Protein AF-A0A7G8HJC4-F1 (afdb_monomer_lite)

Radius of gyration: 25.02 Å; chains: 1; bounding box: 62×65×61 Å

Sequence (212 aa):
MWAGPETFGREMRSGESPIQGGPRSKPVRLRLGFAADPFSYAVELGYPQERRTAFALDPERKGEWIWAGPAFHPRALLCSDAGGRDPDRGLFQLGMDPKERPEALLLREQILNWRFYDSFRTDQEAPARRPGVGTRCFALAADGHDLPAAVQTILESGDGEAFLAAVDDAFPGAHLSVNHGDGLFRMQFHQPGLLLPSSQQSFPMAPCVTSC

Secondary structure (DSSP, 8-state):
---S-SS--HHHHHTSS---PPPP-SPPEEEEEE--SSEEEEEEEE--S---STTTTSPEEEEEEEEESSS--GGGEEEEESS-S-TT--GGG--S-TTT-HHHHHHHHHHHT---------STT-GGGS-EE----SS--TT-TTHHHHHHHHHHHS-HHHHHHHHHHHSTT-EEEEEEETTEEEEEEE-TT-------------------

Structure (mmCIF, N/CA/C/O backbone):
data_AF-A0A7G8HJC4-F1
#
_entry.id   AF-A0A7G8HJC4-F1
#
loop_
_atom_site.group_PDB
_atom_site.id
_atom_site.type_symbol
_atom_site.label_atom_id
_atom_site.label_alt_id
_atom_site.label_comp_id
_atom_site.label_asym_id
_atom_site.label_entity_id
_atom_site.label_seq_id
_atom_site.pdbx_PDB_ins_code
_atom_site.Cartn_x
_atom_site.Cartn_y
_atom_site.Cartn_z
_atom_site.occupancy
_atom_site.B_iso_or_equiv
_atom_site.auth_seq_id
_atom_site.auth_comp_id
_atom_site.auth_asym_id
_atom_site.auth_atom_id
_atom_site.pdbx_PDB_model_num
ATOM 1 N N . MET A 1 1 ? 12.917 19.394 -5.639 1.00 50.62 1 MET A N 1
ATOM 2 C CA . MET A 1 1 ? 11.749 19.756 -6.475 1.00 50.62 1 MET A CA 1
ATOM 3 C C . MET A 1 1 ? 11.849 21.247 -6.788 1.00 50.62 1 MET A C 1
ATOM 5 O O . MET A 1 1 ? 12.073 22.011 -5.862 1.00 50.62 1 MET A O 1
ATOM 9 N N . TRP A 1 2 ? 11.810 21.656 -8.061 1.00 45.34 2 TRP A N 1
ATOM 10 C CA . TRP A 1 2 ? 11.997 23.061 -8.466 1.00 45.34 2 TRP A CA 1
ATOM 11 C C . TRP A 1 2 ? 10.658 23.817 -8.465 1.00 45.34 2 TRP A C 1
ATOM 13 O O . TRP A 1 2 ? 9.668 23.297 -8.977 1.00 45.34 2 TRP A O 1
ATOM 23 N N . ALA A 1 3 ? 10.645 25.020 -7.882 1.00 54.16 3 ALA A N 1
ATOM 24 C CA . ALA A 1 3 ? 9.475 25.896 -7.740 1.00 54.16 3 ALA A CA 1
ATOM 25 C C . ALA A 1 3 ? 9.478 27.096 -8.717 1.00 54.16 3 ALA A C 1
ATOM 27 O O . ALA A 1 3 ? 8.758 28.069 -8.508 1.00 54.16 3 ALA A O 1
ATOM 28 N N . GLY A 1 4 ? 10.314 27.061 -9.762 1.00 62.66 4 GLY A N 1
ATOM 29 C CA . GLY A 1 4 ? 10.340 28.086 -10.809 1.00 62.66 4 GLY A CA 1
ATOM 30 C C . GLY A 1 4 ? 9.335 27.821 -11.939 1.00 62.66 4 GLY A C 1
ATOM 31 O O . GLY A 1 4 ? 8.733 26.747 -11.999 1.00 62.66 4 GLY A O 1
ATOM 32 N N . PRO A 1 5 ? 9.126 28.800 -12.832 1.00 61.72 5 PRO A N 1
ATOM 33 C CA . PRO A 1 5 ? 8.154 28.699 -13.913 1.00 61.72 5 PRO A CA 1
ATOM 34 C C . PRO A 1 5 ? 8.569 27.643 -14.948 1.00 61.72 5 PRO A C 1
ATOM 36 O O . PRO A 1 5 ? 9.735 27.553 -15.325 1.00 61.72 5 PRO A O 1
ATOM 39 N N . GLU A 1 6 ? 7.600 26.873 -15.459 1.00 64.56 6 GLU A N 1
ATOM 40 C CA . GLU A 1 6 ? 7.831 25.832 -16.484 1.00 64.56 6 GLU A CA 1
ATOM 41 C C . GLU A 1 6 ? 8.326 26.417 -17.825 1.00 64.56 6 GLU A C 1
ATOM 43 O O . GLU A 1 6 ? 8.929 25.715 -18.638 1.00 64.56 6 GLU A O 1
ATOM 48 N N . THR A 1 7 ? 8.118 27.721 -18.030 1.00 62.38 7 THR A N 1
ATOM 49 C CA . THR A 1 7 ? 8.581 28.500 -19.181 1.00 62.38 7 THR A CA 1
ATOM 50 C C . THR A 1 7 ? 9.030 29.881 -18.718 1.00 62.38 7 THR A C 1
ATOM 52 O O . THR A 1 7 ? 8.276 30.592 -18.063 1.00 62.38 7 THR A O 1
ATOM 55 N N . PHE A 1 8 ? 10.245 30.287 -19.087 1.00 71.56 8 PHE A N 1
ATOM 56 C CA . PHE A 1 8 ? 10.750 31.630 -18.796 1.00 71.56 8 PHE A CA 1
ATOM 57 C C . PHE A 1 8 ? 10.244 32.635 -19.837 1.00 71.56 8 PHE A C 1
ATOM 59 O O . PHE A 1 8 ? 10.532 32.476 -21.028 1.00 71.56 8 PHE A O 1
ATOM 66 N N . GLY A 1 9 ? 9.538 33.677 -19.390 1.00 71.88 9 GLY A N 1
ATOM 67 C CA . GLY A 1 9 ? 9.195 34.831 -20.224 1.00 71.88 9 GLY A CA 1
ATOM 68 C C . GLY A 1 9 ? 10.435 35.637 -20.631 1.00 71.88 9 GLY A C 1
ATOM 69 O O . GLY A 1 9 ? 11.488 35.538 -19.999 1.00 71.88 9 GLY A O 1
ATOM 70 N N . ARG A 1 10 ? 10.329 36.450 -21.689 1.00 72.38 10 ARG A N 1
ATOM 71 C CA . ARG A 1 10 ? 11.448 37.276 -22.186 1.00 72.38 10 ARG A CA 1
ATOM 72 C C . ARG A 1 10 ? 11.967 38.245 -21.114 1.00 72.38 10 ARG A C 1
ATOM 74 O O . ARG A 1 10 ? 13.175 38.322 -20.934 1.00 72.38 10 ARG A O 1
ATOM 81 N N . GLU A 1 11 ? 11.055 38.857 -20.363 1.00 71.19 11 GLU A N 1
ATOM 82 C CA . GLU A 1 11 ? 11.318 39.780 -19.243 1.00 71.19 11 GLU A CA 1
ATOM 83 C C . GLU A 1 11 ? 11.965 39.083 -18.028 1.00 71.19 11 GLU A C 1
ATOM 85 O O . GLU A 1 11 ? 12.788 39.653 -17.317 1.00 71.19 11 GLU A O 1
ATOM 90 N N . MET A 1 12 ? 11.651 37.799 -17.810 1.00 75.75 12 MET A N 1
ATOM 91 C CA . MET A 1 12 ? 12.294 36.978 -16.773 1.00 75.75 12 MET A CA 1
ATOM 92 C C . MET A 1 12 ? 13.722 36.579 -17.164 1.00 75.75 12 MET A C 1
ATOM 94 O O . MET A 1 12 ? 14.580 36.422 -16.301 1.00 75.75 12 MET A O 1
ATOM 98 N N . ARG A 1 13 ? 13.987 36.403 -18.468 1.00 69.19 13 ARG A N 1
ATOM 99 C CA . ARG A 1 13 ? 15.330 36.113 -19.000 1.00 69.19 13 ARG A CA 1
ATOM 100 C C . ARG A 1 13 ? 16.217 37.356 -19.063 1.00 69.19 13 ARG A C 1
ATOM 102 O O . ARG A 1 13 ? 17.426 37.216 -18.922 1.00 69.19 13 ARG A O 1
ATOM 109 N N . SER A 1 14 ? 15.635 38.536 -19.288 1.00 75.75 14 SER A N 1
ATOM 110 C CA . SER A 1 14 ? 16.342 39.825 -19.250 1.00 75.75 14 SER A CA 1
ATOM 111 C C . SER A 1 14 ? 16.574 40.341 -17.825 1.00 75.75 14 SER A C 1
ATOM 113 O O . SER A 1 14 ? 17.365 41.262 -17.648 1.00 75.75 14 SER A O 1
ATOM 115 N N . GLY A 1 15 ? 15.935 39.741 -16.812 1.00 72.25 15 GLY A N 1
ATOM 116 C CA . GLY A 1 15 ? 16.060 40.141 -15.406 1.00 72.25 15 GLY A CA 1
ATOM 117 C C . GLY A 1 15 ? 15.183 41.334 -15.013 1.00 72.25 15 GLY A C 1
ATOM 118 O O . GLY A 1 15 ? 15.296 41.827 -13.896 1.00 72.25 15 GLY A O 1
ATOM 119 N N . GLU A 1 16 ? 14.298 41.781 -15.907 1.00 78.06 16 GLU A N 1
ATOM 120 C CA . GLU A 1 16 ? 13.362 42.893 -15.682 1.00 78.06 16 GLU A CA 1
ATOM 121 C C . GLU A 1 16 ? 12.195 42.498 -14.767 1.00 78.06 16 GLU A C 1
ATOM 123 O O . GLU A 1 16 ? 11.567 43.355 -14.152 1.00 78.06 16 GLU A O 1
ATOM 128 N N . SER A 1 17 ? 11.911 41.198 -14.641 1.00 75.31 17 SER A N 1
ATOM 129 C CA . SER A 1 17 ? 10.934 40.658 -13.693 1.00 75.31 17 SER A CA 1
ATOM 130 C C . SER A 1 17 ? 11.520 39.502 -12.879 1.00 75.31 17 SER A C 1
ATOM 132 O O . SER A 1 17 ? 12.228 38.659 -13.441 1.00 75.31 17 SER A O 1
ATOM 134 N N . PRO A 1 18 ? 11.215 39.409 -11.568 1.00 73.38 18 PRO A N 1
ATOM 135 C CA . PRO A 1 18 ? 11.669 38.298 -10.742 1.00 73.38 18 PRO A CA 1
ATOM 136 C C . PRO A 1 18 ? 11.118 36.971 -11.275 1.00 73.38 18 PRO A C 1
ATOM 138 O O . PRO A 1 18 ? 9.945 36.864 -11.638 1.00 73.38 18 PRO A O 1
ATOM 141 N N . ILE A 1 19 ? 11.966 35.939 -11.300 1.00 67.81 19 ILE A N 1
ATOM 142 C CA . ILE A 1 19 ? 11.572 34.584 -11.696 1.00 67.81 19 ILE A CA 1
ATOM 143 C C . ILE A 1 19 ? 10.631 34.031 -10.620 1.00 67.81 19 ILE A C 1
ATOM 145 O O . ILE A 1 19 ? 11.071 33.538 -9.583 1.00 67.81 19 ILE A O 1
ATOM 149 N N . GLN A 1 20 ? 9.329 34.126 -10.870 1.00 68.56 20 GLN A N 1
ATOM 150 C CA . GLN A 1 20 ? 8.283 33.560 -10.024 1.00 68.56 20 GLN A CA 1
ATOM 151 C C . GLN A 1 20 ? 7.688 32.318 -10.685 1.00 68.56 20 GLN A C 1
ATOM 153 O O . GLN A 1 20 ? 7.512 32.270 -11.903 1.00 68.56 20 GLN A O 1
ATOM 158 N N . GLY A 1 21 ? 7.390 31.296 -9.881 1.00 58.50 21 GLY A N 1
ATOM 159 C CA . GLY A 1 21 ? 6.682 30.110 -10.352 1.00 58.50 21 GLY A CA 1
ATOM 160 C C . GLY A 1 21 ? 5.279 30.474 -10.835 1.00 58.50 21 GLY A C 1
ATOM 161 O O . GLY A 1 21 ? 4.487 31.026 -10.077 1.00 58.50 21 GLY A O 1
ATOM 162 N N . GLY A 1 22 ? 4.972 30.172 -12.097 1.00 64.69 22 GLY A N 1
ATOM 163 C CA . GLY A 1 22 ? 3.602 30.205 -12.611 1.00 64.69 22 GLY A CA 1
ATOM 164 C C . GLY A 1 22 ? 2.825 28.931 -12.241 1.00 64.69 22 GLY A C 1
ATOM 165 O O . GLY A 1 22 ? 3.440 27.938 -11.838 1.00 64.69 22 GLY A O 1
ATOM 166 N N . PRO A 1 23 ? 1.487 28.916 -12.396 1.00 57.88 23 PRO A N 1
ATOM 167 C CA . PRO A 1 23 ? 0.700 27.696 -12.248 1.00 57.88 23 PRO A CA 1
ATOM 168 C C . PRO A 1 23 ? 1.226 26.623 -13.207 1.00 57.88 23 PRO A C 1
ATOM 170 O O . PRO A 1 23 ? 1.434 26.872 -14.396 1.00 57.88 23 PRO A O 1
ATOM 173 N N . ARG A 1 24 ? 1.488 25.430 -12.671 1.00 62.59 24 ARG A N 1
ATOM 174 C CA . ARG A 1 24 ? 2.035 24.310 -13.443 1.00 62.59 24 ARG A CA 1
ATOM 175 C C . ARG A 1 24 ? 1.027 23.857 -14.493 1.00 62.59 24 ARG A C 1
ATOM 177 O O . ARG A 1 24 ? -0.132 23.618 -14.163 1.00 62.59 24 ARG A O 1
ATOM 184 N N . SER A 1 25 ? 1.470 23.725 -15.740 1.00 59.22 25 SER A N 1
ATOM 185 C CA . SER A 1 25 ? 0.607 23.375 -16.871 1.00 59.22 25 SER A CA 1
ATOM 186 C C . SER A 1 25 ? 0.672 21.885 -17.208 1.00 59.22 25 SER A C 1
ATOM 188 O O . SER A 1 25 ? -0.301 21.334 -17.723 1.00 59.22 25 SER A O 1
ATOM 190 N N . LYS A 1 26 ? 1.786 21.206 -16.901 1.00 64.69 26 LYS A N 1
ATOM 191 C CA . LYS A 1 26 ? 1.965 19.779 -17.211 1.00 64.69 26 LYS A CA 1
ATOM 192 C C . LYS A 1 26 ? 1.737 18.878 -15.987 1.00 64.69 26 LYS A C 1
ATOM 194 O O . LYS A 1 26 ? 2.153 19.238 -14.882 1.00 64.69 26 LYS A O 1
ATOM 199 N N . PRO A 1 27 ? 1.143 17.677 -16.164 1.00 70.56 27 PRO A N 1
ATOM 200 C CA . PRO A 1 27 ? 1.031 16.687 -15.096 1.00 70.56 27 PRO A CA 1
ATOM 201 C C . PRO A 1 27 ? 2.402 16.353 -14.501 1.00 70.56 27 PRO A C 1
ATOM 203 O O . PRO A 1 27 ? 3.370 16.140 -15.233 1.00 70.56 27 PRO A O 1
ATOM 206 N N . VAL A 1 28 ? 2.487 16.268 -13.172 1.00 79.31 28 VAL A N 1
ATOM 207 C CA . VAL A 1 28 ? 3.701 15.789 -12.499 1.00 79.31 28 VAL A CA 1
ATOM 208 C C . VAL A 1 28 ? 3.826 14.286 -12.751 1.00 79.31 28 VAL A C 1
ATOM 210 O O . VAL A 1 28 ? 2.932 13.516 -12.392 1.00 79.31 28 VAL A O 1
ATOM 213 N N . ARG A 1 29 ? 4.928 13.886 -13.393 1.00 85.56 29 ARG A N 1
ATOM 214 C CA . ARG A 1 29 ? 5.286 12.491 -13.667 1.00 85.56 29 ARG A CA 1
ATOM 215 C C . ARG A 1 29 ? 6.685 12.200 -13.143 1.00 85.56 29 ARG A C 1
ATOM 217 O O . ARG A 1 29 ? 7.604 12.984 -13.374 1.00 85.56 29 ARG A O 1
ATOM 224 N N . LEU A 1 30 ? 6.836 11.065 -12.476 1.00 89.56 30 LEU A N 1
ATOM 225 C CA . LEU A 1 30 ? 8.112 10.484 -12.085 1.00 89.56 30 LEU A CA 1
ATOM 226 C C . LEU A 1 30 ? 8.365 9.264 -12.972 1.00 89.56 30 LEU A C 1
ATOM 228 O O . LEU A 1 30 ? 7.533 8.366 -13.033 1.00 89.56 30 LEU A O 1
ATOM 232 N N . ARG A 1 31 ? 9.501 9.237 -13.671 1.00 91.19 31 ARG A N 1
ATOM 233 C CA . ARG A 1 31 ? 9.925 8.096 -14.491 1.00 91.19 31 ARG A CA 1
ATOM 234 C C . ARG A 1 31 ? 11.156 7.469 -13.865 1.00 91.19 31 ARG A C 1
ATOM 236 O O . ARG A 1 31 ? 12.126 8.176 -13.603 1.00 91.19 31 ARG A O 1
ATOM 243 N N . LEU A 1 32 ? 11.099 6.166 -13.628 1.00 91.75 32 LEU A N 1
ATOM 244 C CA . LEU A 1 32 ? 12.170 5.375 -13.026 1.00 91.75 32 LEU A CA 1
ATOM 245 C C . LEU A 1 32 ? 12.405 4.137 -13.889 1.00 91.75 32 LEU A C 1
ATOM 247 O O . LEU A 1 32 ? 11.478 3.644 -14.525 1.00 91.75 32 LEU A O 1
ATOM 251 N N . GLY A 1 33 ? 13.631 3.629 -13.925 1.00 90.69 33 GLY A N 1
ATOM 252 C CA . GLY A 1 33 ? 13.951 2.448 -14.715 1.00 90.69 33 GLY A CA 1
ATOM 253 C C . GLY A 1 33 ? 15.432 2.107 -14.695 1.00 90.69 33 GLY A C 1
ATOM 254 O O . GLY A 1 33 ? 16.245 2.858 -14.154 1.00 90.69 33 GLY A O 1
ATOM 255 N N . PHE A 1 34 ? 15.768 0.980 -15.310 1.00 90.50 34 PHE A N 1
ATOM 256 C CA . PHE A 1 34 ? 17.142 0.564 -15.557 1.00 90.50 34 PHE A CA 1
ATOM 257 C C . PHE A 1 34 ? 17.275 -0.014 -16.966 1.00 90.50 34 PHE A C 1
ATOM 259 O O . PHE A 1 34 ? 16.325 -0.565 -17.525 1.00 90.50 34 PHE A O 1
ATOM 266 N N . ALA A 1 35 ? 18.478 0.105 -17.521 1.00 90.81 35 ALA A N 1
ATOM 267 C CA . ALA A 1 35 ? 18.864 -0.529 -18.770 1.00 90.81 35 ALA A CA 1
ATOM 268 C C . ALA A 1 35 ? 19.864 -1.653 -18.483 1.00 90.81 35 ALA A C 1
ATOM 270 O O . ALA A 1 35 ? 20.855 -1.417 -17.789 1.00 90.81 35 ALA A O 1
ATOM 271 N N . ALA A 1 36 ? 19.614 -2.854 -19.000 1.00 84.56 36 ALA A N 1
ATOM 272 C CA . ALA A 1 36 ? 20.508 -4.000 -18.855 1.00 84.56 36 ALA A CA 1
ATOM 273 C C . ALA A 1 36 ? 20.369 -4.991 -20.027 1.00 84.56 36 ALA A C 1
ATOM 275 O O . ALA A 1 36 ? 19.544 -4.825 -20.926 1.00 84.56 36 ALA A O 1
ATOM 276 N N . ASP A 1 37 ? 21.222 -6.013 -20.023 1.00 87.75 37 ASP A N 1
ATOM 277 C CA . ASP A 1 37 ? 21.202 -7.155 -20.937 1.00 87.75 37 ASP A CA 1
ATOM 278 C C . ASP A 1 37 ? 20.946 -8.419 -20.092 1.00 87.75 37 ASP A C 1
ATOM 280 O O . ASP A 1 37 ? 21.639 -8.607 -19.088 1.00 87.75 37 ASP A O 1
ATOM 284 N N . PRO A 1 38 ? 19.944 -9.263 -20.397 1.00 88.12 38 PRO A N 1
ATOM 285 C CA . PRO A 1 38 ? 19.098 -9.249 -21.591 1.00 88.12 38 PRO A CA 1
ATOM 286 C C . PRO A 1 38 ? 17.850 -8.368 -21.515 1.00 88.12 38 PRO A C 1
ATOM 288 O O . PRO A 1 38 ? 17.176 -8.226 -22.533 1.00 88.12 38 PRO A O 1
ATOM 291 N N . PHE A 1 39 ? 17.512 -7.783 -20.363 1.00 88.81 39 PHE A N 1
ATOM 292 C CA . PHE A 1 39 ? 16.251 -7.056 -20.192 1.00 88.81 39 PHE A CA 1
ATOM 293 C C . PHE A 1 39 ? 16.430 -5.705 -19.519 1.00 88.81 39 PHE A C 1
ATOM 295 O O . PHE A 1 39 ? 17.244 -5.541 -18.616 1.00 88.81 39 PHE A O 1
ATOM 302 N N . SER A 1 40 ? 15.576 -4.774 -19.915 1.00 88.31 40 SER A N 1
ATOM 303 C CA . SER A 1 40 ? 15.478 -3.434 -19.360 1.00 88.31 40 SER A CA 1
ATOM 304 C C . SER A 1 40 ? 14.042 -3.138 -18.934 1.00 88.31 40 SER A C 1
ATOM 306 O O . SER A 1 40 ? 13.096 -3.762 -19.422 1.00 88.31 40 SER A O 1
ATOM 308 N N . TYR A 1 41 ? 13.884 -2.177 -18.026 1.00 91.00 41 TYR A N 1
ATOM 309 C CA . TYR A 1 41 ? 12.612 -1.870 -17.382 1.00 91.00 41 TYR A CA 1
ATOM 310 C C . TYR A 1 41 ? 12.422 -0.367 -17.184 1.00 91.00 41 TYR A C 1
ATOM 312 O O . TYR A 1 41 ? 13.364 0.344 -16.825 1.00 91.00 41 TYR A O 1
ATOM 320 N N . ALA A 1 42 ? 11.188 0.107 -17.343 1.00 91.81 42 ALA A N 1
ATOM 321 C CA . ALA A 1 42 ? 10.786 1.451 -16.955 1.00 91.81 42 ALA A CA 1
ATOM 322 C C . ALA A 1 42 ? 9.361 1.482 -16.396 1.00 91.81 42 ALA A C 1
ATOM 324 O O . ALA A 1 42 ? 8.484 0.756 -16.856 1.00 91.81 42 ALA A O 1
ATOM 325 N N . VAL A 1 43 ? 9.129 2.401 -15.462 1.00 89.81 43 VAL A N 1
ATOM 326 C CA . VAL A 1 43 ? 7.820 2.728 -14.896 1.00 89.81 43 VAL A CA 1
ATOM 327 C C . VAL A 1 43 ? 7.610 4.237 -14.895 1.00 89.81 43 VAL A C 1
ATOM 329 O O . VAL A 1 43 ? 8.524 5.018 -14.610 1.00 89.81 43 VAL A O 1
ATOM 332 N N . GLU A 1 44 ? 6.392 4.655 -15.216 1.00 91.94 44 GLU A N 1
ATOM 333 C CA . GLU A 1 44 ? 5.920 6.023 -15.051 1.00 91.94 44 GLU A CA 1
ATOM 334 C C . GLU A 1 44 ? 4.899 6.066 -13.913 1.00 91.94 44 GLU A C 1
ATOM 336 O O . GLU A 1 44 ? 3.908 5.340 -13.925 1.00 91.94 44 GLU A O 1
ATOM 341 N N . LEU A 1 45 ? 5.130 6.947 -12.946 1.00 90.25 45 LEU A N 1
ATOM 342 C CA . LEU A 1 45 ? 4.251 7.225 -11.818 1.00 90.25 45 LEU A CA 1
ATOM 343 C C . LEU A 1 45 ? 3.747 8.665 -11.912 1.00 90.25 45 LEU A C 1
ATOM 345 O O . LEU A 1 45 ? 4.459 9.568 -12.358 1.00 90.25 45 LEU A O 1
ATOM 349 N N . GLY A 1 46 ? 2.530 8.920 -11.460 1.00 88.62 46 GLY A N 1
ATOM 350 C CA . GLY A 1 46 ? 2.006 10.274 -11.331 1.00 88.62 46 GLY A CA 1
ATOM 351 C C . GLY A 1 46 ? 0.822 10.322 -10.386 1.00 88.62 46 GLY A C 1
ATOM 352 O O . GLY A 1 46 ? 0.336 9.290 -9.956 1.00 88.62 46 GLY A O 1
ATOM 353 N N . TYR A 1 47 ? 0.332 11.518 -10.079 1.00 85.06 47 TYR A N 1
ATOM 354 C CA . TYR A 1 47 ? -0.820 11.630 -9.184 1.00 85.06 47 TYR A CA 1
ATOM 355 C C . TYR A 1 47 ? -2.099 11.013 -9.776 1.00 85.06 47 TYR A C 1
ATOM 357 O O . TYR A 1 47 ? -2.239 10.975 -11.014 1.00 85.06 47 TYR A O 1
ATOM 365 N N . PRO A 1 48 ? -3.049 10.609 -8.913 1.00 80.44 48 PRO A N 1
ATOM 366 C CA . PRO A 1 48 ? -4.350 10.138 -9.339 1.00 80.44 48 PRO A CA 1
ATOM 367 C C . PRO A 1 48 ? -5.128 11.240 -10.050 1.00 80.44 48 PRO A C 1
ATOM 369 O O . PRO A 1 48 ? -5.030 12.420 -9.693 1.00 80.44 48 PRO A O 1
ATOM 372 N N . GLN A 1 49 ? -5.873 10.871 -11.095 1.00 71.88 49 GLN A N 1
ATOM 373 C CA . GLN A 1 49 ? -6.719 11.838 -11.806 1.00 71.88 49 GLN A CA 1
ATOM 374 C C . GLN A 1 49 ? -7.962 12.196 -10.987 1.00 71.88 49 GLN A C 1
ATOM 376 O O . GLN A 1 49 ? -8.360 13.361 -10.947 1.00 71.88 49 GLN A O 1
ATOM 381 N N . GLU A 1 50 ? -8.526 11.221 -10.277 1.00 70.56 50 GLU A N 1
ATOM 382 C CA . GLU A 1 50 ? -9.628 11.431 -9.347 1.00 70.56 50 GLU A CA 1
ATOM 383 C C . GLU A 1 50 ? -9.087 11.690 -7.940 1.00 70.56 50 GLU A C 1
ATOM 385 O O . GLU A 1 50 ? -8.508 10.817 -7.303 1.00 70.56 50 GLU A O 1
ATOM 390 N N . ARG A 1 51 ? -9.288 12.908 -7.429 1.00 70.88 51 ARG A N 1
ATOM 391 C CA . ARG A 1 51 ? -8.866 13.297 -6.071 1.00 70.88 51 ARG A CA 1
ATOM 392 C C . ARG A 1 51 ? -9.952 13.101 -5.007 1.00 70.88 51 ARG A C 1
ATOM 394 O O . ARG A 1 51 ? -9.863 13.693 -3.940 1.00 70.88 51 ARG A O 1
ATOM 401 N N . ARG A 1 52 ? -11.000 12.319 -5.299 1.00 80.50 52 ARG A N 1
ATOM 402 C CA . ARG A 1 52 ? -12.113 12.053 -4.359 1.00 80.50 52 ARG A CA 1
ATOM 403 C C . ARG A 1 52 ? -11.820 10.909 -3.375 1.00 80.50 52 ARG A C 1
ATOM 405 O O . ARG A 1 52 ? -12.703 10.525 -2.622 1.00 80.50 52 ARG A O 1
ATOM 412 N N . THR A 1 53 ? -10.599 10.388 -3.399 1.00 87.06 53 THR A N 1
ATOM 413 C CA . THR A 1 53 ? -10.053 9.365 -2.498 1.00 87.06 53 THR A CA 1
ATOM 414 C C . THR A 1 53 ? -9.223 10.028 -1.396 1.00 87.06 53 THR A C 1
ATOM 416 O O . THR A 1 53 ? -8.582 11.056 -1.642 1.00 87.06 53 THR A O 1
ATOM 419 N N . ALA A 1 54 ? -9.176 9.428 -0.203 1.00 89.50 54 ALA A N 1
ATOM 420 C CA . ALA A 1 54 ? -8.267 9.853 0.862 1.00 89.50 54 ALA A CA 1
ATOM 421 C C . ALA A 1 54 ? -6.786 9.687 0.457 1.00 89.50 54 ALA A C 1
ATOM 423 O O . ALA A 1 54 ? -5.914 10.376 0.983 1.00 89.50 54 ALA A O 1
ATOM 424 N N . PHE A 1 55 ? -6.504 8.838 -0.535 1.00 89.94 55 PHE A N 1
ATOM 425 C CA . PHE A 1 55 ? -5.180 8.565 -1.095 1.00 89.94 55 PHE A CA 1
ATOM 426 C C . PHE A 1 55 ? -4.853 9.434 -2.320 1.00 89.94 55 PHE A C 1
ATOM 428 O O . PHE A 1 55 ? -4.139 9.013 -3.229 1.00 89.94 55 PHE A O 1
ATOM 435 N N . ALA A 1 56 ? -5.362 10.667 -2.384 1.00 88.25 56 ALA A N 1
ATOM 436 C CA . ALA A 1 56 ? -5.127 11.576 -3.514 1.00 88.25 56 ALA A CA 1
ATOM 437 C C . ALA A 1 56 ? -3.641 11.948 -3.736 1.00 88.25 56 ALA A C 1
ATOM 439 O O . ALA A 1 56 ? -3.300 12.549 -4.759 1.00 88.25 56 ALA A O 1
ATOM 440 N N . LEU A 1 57 ? -2.769 11.630 -2.775 1.00 87.44 57 LEU A N 1
ATOM 441 C CA . LEU A 1 57 ? -1.324 11.850 -2.845 1.00 87.44 57 LEU A CA 1
ATOM 442 C C . LEU A 1 57 ? -0.535 10.596 -3.232 1.00 87.44 57 LEU A C 1
ATOM 444 O O . LEU A 1 57 ? 0.666 10.715 -3.489 1.00 87.44 57 LEU A O 1
ATOM 448 N N . ASP A 1 58 ? -1.186 9.436 -3.320 1.00 87.50 58 ASP A N 1
ATOM 449 C CA . ASP A 1 58 ? -0.506 8.200 -3.680 1.00 87.50 58 ASP A CA 1
ATOM 450 C C . ASP A 1 58 ? -0.073 8.218 -5.146 1.00 87.50 58 ASP A C 1
ATOM 452 O O . ASP A 1 58 ? -0.843 8.625 -6.021 1.00 87.50 58 ASP A O 1
ATOM 456 N N . PRO A 1 59 ? 1.161 7.787 -5.454 1.00 87.19 59 PRO A N 1
ATOM 457 C CA . PRO A 1 59 ? 1.605 7.674 -6.829 1.00 87.19 59 PRO A CA 1
ATOM 458 C C . PRO A 1 59 ? 0.832 6.554 -7.527 1.00 87.19 59 PRO A C 1
ATOM 460 O O . PRO A 1 59 ? 0.922 5.390 -7.161 1.00 87.19 59 PRO A O 1
ATOM 463 N N . GLU A 1 60 ? 0.125 6.903 -8.590 1.00 86.44 60 GLU A N 1
ATOM 464 C CA . GLU A 1 60 ? -0.560 5.956 -9.457 1.00 86.44 60 GLU A CA 1
ATOM 465 C C . GLU A 1 60 ? 0.351 5.590 -10.637 1.00 86.44 60 GLU A C 1
ATOM 467 O O . GLU A 1 60 ? 0.958 6.470 -11.267 1.00 86.44 60 GLU A O 1
ATOM 472 N N . ARG A 1 61 ? 0.437 4.295 -10.962 1.00 88.25 61 ARG A N 1
ATOM 473 C CA . ARG A 1 61 ? 1.153 3.816 -12.148 1.00 88.25 61 ARG A CA 1
ATOM 474 C C . ARG A 1 61 ? 0.452 4.304 -13.413 1.00 88.25 61 ARG A C 1
ATOM 476 O O . ARG A 1 61 ? -0.714 4.023 -13.648 1.00 88.25 61 ARG A O 1
ATOM 483 N N . LYS A 1 62 ? 1.185 5.032 -14.250 1.00 88.25 62 LYS A N 1
ATOM 484 C CA . LYS A 1 62 ? 0.720 5.578 -15.538 1.00 88.25 62 LYS A CA 1
ATOM 485 C C . LYS A 1 62 ? 1.219 4.775 -16.723 1.00 88.25 62 LYS A C 1
ATOM 487 O O . LYS A 1 62 ? 0.654 4.864 -17.806 1.00 88.25 62 LYS A O 1
ATOM 492 N N . GLY A 1 63 ? 2.268 3.995 -16.510 1.00 88.56 63 GLY A N 1
ATOM 493 C CA . GLY A 1 63 ? 2.686 2.981 -17.450 1.00 88.56 63 GLY A CA 1
ATOM 494 C C . GLY A 1 63 ? 3.887 2.200 -16.955 1.00 88.56 63 GLY A C 1
ATOM 495 O O . GLY A 1 63 ? 4.587 2.620 -16.033 1.00 88.56 63 GLY A O 1
ATOM 496 N N . GLU A 1 64 ? 4.103 1.057 -17.580 1.00 90.19 64 GLU A N 1
ATOM 497 C CA . GLU A 1 64 ? 5.169 0.117 -17.274 1.00 90.19 64 GLU A CA 1
ATOM 498 C C . GLU A 1 64 ? 5.619 -0.559 -18.565 1.00 90.19 64 GLU A C 1
ATOM 500 O O . GLU A 1 64 ? 4.788 -0.906 -19.406 1.00 90.19 64 GLU A O 1
ATOM 505 N N . TRP A 1 65 ? 6.927 -0.731 -18.742 1.00 89.75 65 TRP A N 1
ATOM 506 C CA . TRP A 1 65 ? 7.510 -1.275 -19.966 1.00 89.75 65 TRP A CA 1
ATOM 507 C C . TRP A 1 65 ? 8.685 -2.192 -19.649 1.00 89.75 65 TRP A C 1
ATOM 509 O O . TRP A 1 65 ? 9.571 -1.832 -18.875 1.00 89.75 65 TRP A O 1
ATOM 519 N N . ILE A 1 66 ? 8.720 -3.342 -20.319 1.00 89.75 66 ILE A N 1
ATOM 520 C CA . ILE A 1 66 ? 9.843 -4.281 -20.330 1.00 89.75 66 ILE A CA 1
ATOM 521 C C . ILE A 1 66 ? 10.269 -4.474 -21.783 1.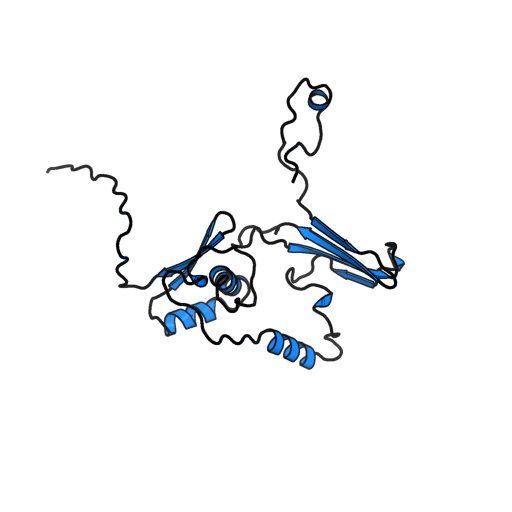00 89.75 66 ILE A C 1
ATOM 523 O O . ILE A 1 66 ? 9.437 -4.785 -22.640 1.00 89.75 66 ILE A O 1
ATOM 527 N N . TRP A 1 67 ? 11.558 -4.314 -22.072 1.00 92.38 67 TRP A N 1
ATOM 528 C CA . TRP A 1 67 ? 12.113 -4.557 -23.405 1.00 92.38 67 TRP A CA 1
ATOM 529 C C . TRP A 1 67 ? 13.422 -5.342 -23.347 1.00 92.38 67 TRP A C 1
ATOM 531 O O . TRP A 1 67 ? 14.102 -5.376 -22.322 1.00 92.38 67 TRP A O 1
ATOM 541 N N . ALA A 1 68 ? 13.757 -5.991 -24.460 1.00 92.12 68 ALA A N 1
ATOM 542 C CA . ALA A 1 68 ? 14.993 -6.741 -24.622 1.00 92.12 68 ALA A CA 1
ATOM 543 C C . ALA A 1 68 ? 16.184 -5.822 -24.943 1.00 92.12 68 ALA A C 1
ATOM 545 O O . ALA A 1 68 ? 16.092 -4.925 -25.785 1.00 92.12 68 ALA A O 1
ATOM 546 N N . GLY A 1 69 ? 17.320 -6.103 -24.311 1.00 90.50 69 GLY A N 1
ATOM 547 C CA . GLY A 1 69 ? 18.587 -5.403 -24.475 1.00 90.50 69 GLY A CA 1
ATOM 548 C C . GLY A 1 69 ? 18.649 -4.035 -23.780 1.00 90.50 69 GLY A C 1
ATOM 549 O O . GLY A 1 69 ? 17.653 -3.539 -23.246 1.00 90.50 69 GLY A O 1
ATOM 550 N N . PRO A 1 70 ? 19.828 -3.388 -23.804 1.00 88.88 70 PRO A N 1
ATOM 551 C CA . PRO A 1 70 ? 20.088 -2.156 -23.055 1.00 88.88 70 PRO A CA 1
ATOM 552 C C . PRO A 1 70 ? 19.478 -0.900 -23.696 1.00 88.88 70 PRO A C 1
ATOM 554 O O . PRO A 1 70 ? 19.318 0.121 -23.032 1.00 88.88 70 PRO A O 1
ATOM 557 N N . ALA A 1 71 ? 19.139 -0.940 -24.988 1.00 90.19 71 ALA A N 1
ATOM 558 C CA . ALA A 1 71 ? 18.582 0.197 -25.715 1.00 90.19 71 ALA A CA 1
ATOM 559 C C . ALA A 1 71 ? 17.102 -0.030 -26.034 1.00 90.19 71 ALA A C 1
ATOM 561 O O . ALA A 1 71 ? 16.721 -1.084 -26.540 1.00 90.19 71 ALA A O 1
ATOM 562 N N . PHE A 1 72 ? 16.268 0.979 -25.776 1.00 87.38 72 PHE A N 1
ATOM 563 C CA . PHE A 1 72 ? 14.850 0.905 -26.111 1.00 87.38 72 PHE A CA 1
ATOM 564 C C . PHE A 1 72 ? 14.638 0.931 -27.630 1.00 87.38 72 PHE A C 1
ATOM 566 O O . PHE A 1 72 ? 15.083 1.852 -28.317 1.00 87.38 72 PHE A O 1
ATOM 573 N N . HIS A 1 73 ? 13.891 -0.048 -28.143 1.00 85.56 73 HIS A N 1
ATOM 574 C CA . HIS A 1 73 ? 13.403 -0.073 -29.519 1.00 85.56 73 HIS A CA 1
ATOM 575 C C . HIS A 1 73 ? 11.998 -0.704 -29.562 1.00 85.56 73 HIS A C 1
ATOM 577 O O . HIS A 1 73 ? 11.791 -1.722 -28.904 1.00 85.56 73 HIS A O 1
ATOM 583 N N . PRO A 1 74 ? 11.037 -0.198 -30.364 1.00 87.62 74 PRO A N 1
ATOM 584 C CA . PRO A 1 74 ? 9.666 -0.726 -30.386 1.00 87.62 74 PRO A CA 1
ATOM 585 C C . PRO A 1 74 ? 9.563 -2.230 -30.677 1.00 87.62 74 PRO A C 1
ATOM 587 O O . PRO A 1 74 ? 8.741 -2.917 -30.090 1.00 87.62 74 PRO A O 1
ATOM 590 N N . ARG A 1 75 ? 10.430 -2.766 -31.549 1.00 90.56 75 ARG A N 1
ATOM 591 C CA . ARG A 1 75 ? 10.488 -4.216 -31.844 1.00 90.56 75 ARG A CA 1
ATOM 592 C C . ARG A 1 75 ? 11.070 -5.070 -30.711 1.00 90.56 75 ARG A C 1
ATOM 594 O O . ARG A 1 75 ? 10.959 -6.285 -30.776 1.00 90.56 75 ARG A O 1
ATOM 601 N N . ALA A 1 76 ? 11.729 -4.450 -29.737 1.00 88.62 76 ALA A N 1
ATOM 602 C CA . ALA A 1 76 ? 12.286 -5.122 -28.571 1.00 88.62 76 ALA A CA 1
ATOM 603 C C . ALA A 1 76 ? 11.338 -5.060 -27.363 1.00 88.62 76 ALA A C 1
ATOM 605 O O . ALA A 1 76 ? 11.649 -5.649 -26.334 1.00 88.62 76 ALA A O 1
ATOM 606 N N . LEU A 1 77 ? 10.205 -4.350 -27.466 1.00 89.06 77 LEU A N 1
ATOM 607 C CA . LEU A 1 77 ? 9.205 -4.283 -26.407 1.00 89.06 77 LEU A CA 1
ATOM 608 C C . LEU A 1 77 ? 8.574 -5.664 -26.213 1.00 89.06 77 LEU A C 1
ATOM 610 O O . LEU A 1 77 ? 7.986 -6.218 -27.138 1.00 89.06 77 LEU A O 1
ATOM 614 N N . LEU A 1 78 ? 8.712 -6.203 -25.007 1.00 86.69 78 LEU A N 1
ATOM 615 C CA . LEU A 1 78 ? 8.203 -7.522 -24.642 1.00 86.69 78 LEU A CA 1
ATOM 616 C C . LEU A 1 78 ? 6.829 -7.394 -23.994 1.00 86.69 78 LEU A C 1
ATOM 618 O O . LEU A 1 78 ? 5.882 -8.062 -24.396 1.00 86.69 78 LEU A O 1
ATOM 622 N N . CYS A 1 79 ? 6.725 -6.484 -23.025 1.00 84.50 79 CYS A N 1
ATOM 623 C CA . CYS A 1 79 ? 5.502 -6.217 -22.287 1.00 84.50 79 CYS A CA 1
ATOM 624 C C . CYS A 1 79 ? 5.357 -4.715 -22.078 1.00 84.50 79 CYS A C 1
ATOM 626 O O . CYS A 1 79 ? 6.330 -4.018 -21.780 1.00 84.50 79 CYS A O 1
ATOM 628 N N . SER A 1 80 ? 4.130 -4.223 -22.181 1.00 85.56 80 SER A N 1
ATOM 629 C CA . SER A 1 80 ? 3.794 -2.881 -21.734 1.00 85.56 80 SER A CA 1
ATOM 630 C C . SER A 1 80 ? 2.401 -2.852 -21.154 1.00 85.56 80 SER A C 1
ATOM 632 O O . SER A 1 80 ? 1.484 -3.435 -21.731 1.00 85.56 80 SER A O 1
ATOM 634 N N . ASP A 1 81 ? 2.247 -2.095 -20.084 1.00 81.94 81 ASP A N 1
ATOM 635 C CA . ASP A 1 81 ? 0.958 -1.718 -19.542 1.00 81.94 81 ASP A CA 1
ATOM 636 C C . ASP A 1 81 ? 0.863 -0.192 -19.540 1.00 81.94 81 ASP A C 1
ATOM 638 O O . ASP A 1 81 ? 1.742 0.485 -19.017 1.00 81.94 81 ASP A O 1
ATOM 642 N N . ALA A 1 82 ? -0.188 0.371 -20.130 1.00 76.38 82 ALA A N 1
ATOM 643 C CA . ALA A 1 82 ? -0.391 1.820 -20.198 1.00 76.38 82 ALA A CA 1
ATOM 644 C C . ALA A 1 82 ? -1.115 2.360 -18.945 1.00 76.38 82 ALA A C 1
ATOM 646 O O . ALA A 1 82 ? -1.963 3.242 -19.061 1.00 76.38 82 ALA A O 1
ATOM 647 N N . GLY A 1 83 ? -0.808 1.792 -17.769 1.00 63.97 83 GLY A N 1
ATOM 648 C CA . GLY A 1 83 ? -1.505 2.073 -16.512 1.00 63.97 83 GLY A CA 1
ATOM 649 C C . GLY A 1 83 ?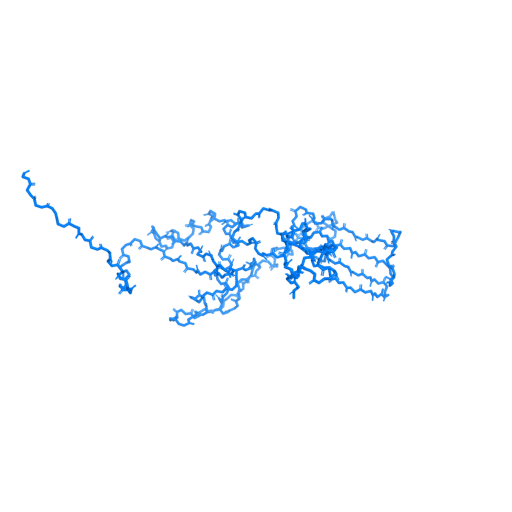 -2.906 1.465 -16.502 1.00 63.97 83 GLY A C 1
ATOM 650 O O . GLY A 1 83 ? -3.881 2.192 -16.351 1.00 63.97 83 GLY A O 1
ATOM 651 N N . GLY A 1 84 ? -2.998 0.157 -16.768 1.00 59.78 84 GLY A N 1
ATOM 652 C CA . GLY A 1 84 ? -4.232 -0.590 -17.000 1.00 59.78 84 GLY A CA 1
ATOM 653 C C . GLY A 1 84 ? -5.245 -0.580 -15.848 1.00 59.78 84 GLY A C 1
ATOM 654 O O . GLY A 1 84 ? -5.154 0.185 -14.898 1.00 59.78 84 GLY A O 1
ATOM 655 N N . ARG A 1 85 ? -6.252 -1.460 -15.945 1.00 58.03 85 ARG A N 1
ATOM 656 C CA . ARG A 1 85 ? -7.497 -1.449 -15.140 1.00 58.03 85 ARG A CA 1
ATOM 657 C C . ARG A 1 85 ? -7.307 -1.422 -13.612 1.00 58.03 85 ARG A C 1
ATOM 659 O O . ARG A 1 85 ? -8.238 -1.025 -12.922 1.00 58.03 85 ARG A O 1
ATOM 666 N N . ASP A 1 86 ? -6.148 -1.858 -13.119 1.00 68.19 86 ASP A N 1
ATOM 667 C CA . ASP A 1 86 ? -5.761 -1.828 -11.707 1.00 68.19 86 ASP A CA 1
ATOM 668 C C . ASP A 1 86 ? -4.393 -1.120 -11.553 1.00 68.19 86 ASP A C 1
ATOM 670 O O . ASP A 1 86 ? -3.344 -1.704 -11.879 1.00 68.19 86 ASP A O 1
ATOM 674 N N . PRO A 1 87 ? -4.377 0.144 -11.092 1.00 67.12 87 PRO A N 1
ATOM 675 C CA . PRO A 1 87 ? -3.145 0.908 -10.922 1.00 67.12 87 PRO A CA 1
ATOM 676 C C . PRO A 1 87 ? -2.234 0.366 -9.813 1.00 67.12 87 PRO A C 1
ATOM 678 O O . PRO A 1 87 ? -1.045 0.698 -9.806 1.00 67.12 87 PRO A O 1
ATOM 681 N N . ASP A 1 88 ? -2.741 -0.505 -8.936 1.00 68.25 88 ASP A N 1
ATOM 682 C CA . ASP A 1 88 ? -2.001 -1.063 -7.802 1.00 68.25 88 ASP A CA 1
ATOM 683 C C . ASP A 1 88 ? -1.276 -2.381 -8.163 1.00 68.25 88 ASP A C 1
ATOM 685 O O . ASP A 1 88 ? -0.408 -2.845 -7.419 1.00 68.25 88 ASP A O 1
ATOM 689 N N . ARG A 1 89 ? -1.558 -2.975 -9.338 1.00 72.12 89 ARG A N 1
ATOM 690 C CA . ARG A 1 89 ? -0.935 -4.233 -9.818 1.00 72.12 89 ARG A CA 1
ATOM 691 C C . ARG A 1 89 ? -0.019 -4.043 -11.028 1.00 72.12 89 ARG A C 1
ATOM 693 O O . ARG A 1 89 ? -0.520 -3.795 -12.120 1.00 72.12 89 ARG A O 1
ATOM 700 N N . GLY A 1 90 ? 1.295 -4.207 -10.863 1.00 71.19 90 GLY A N 1
ATOM 701 C CA . GLY A 1 90 ? 2.283 -4.103 -11.949 1.00 71.19 90 GLY A CA 1
ATOM 702 C C . GLY A 1 90 ? 2.508 -5.405 -12.732 1.00 71.19 90 GLY A C 1
ATOM 703 O O . GLY A 1 90 ? 2.039 -6.481 -12.348 1.00 71.19 90 GLY A O 1
ATOM 704 N N . LEU A 1 91 ? 3.288 -5.322 -13.814 1.00 73.88 91 LEU A N 1
ATOM 705 C CA . LEU A 1 91 ? 3.617 -6.433 -14.717 1.00 73.88 91 LEU A CA 1
ATOM 706 C C . LEU A 1 91 ? 4.244 -7.624 -13.975 1.00 73.88 91 LEU A C 1
ATOM 708 O O . LEU A 1 91 ? 3.944 -8.774 -14.287 1.00 73.88 91 LEU A O 1
ATOM 712 N N . PHE A 1 92 ? 5.073 -7.370 -12.959 1.00 70.62 92 PHE A N 1
ATOM 713 C CA . PHE A 1 92 ? 5.760 -8.424 -12.201 1.00 70.62 92 PHE A CA 1
ATOM 714 C C . PHE A 1 92 ? 4.865 -9.199 -11.229 1.00 70.62 92 PHE A C 1
ATOM 716 O O . PHE A 1 92 ? 5.231 -10.294 -10.798 1.00 70.62 92 PHE A O 1
ATOM 723 N N . GLN A 1 93 ? 3.689 -8.673 -10.869 1.00 67.38 93 GLN A N 1
ATOM 724 C CA . GLN A 1 93 ? 2.751 -9.425 -10.037 1.00 67.38 93 GLN A CA 1
ATOM 725 C C . GLN A 1 93 ? 2.043 -10.540 -10.816 1.00 67.38 93 GLN A C 1
ATOM 727 O O . GLN A 1 93 ? 1.540 -11.470 -10.184 1.00 67.38 93 GLN A O 1
ATOM 732 N N . LEU A 1 94 ? 2.076 -10.530 -12.150 1.00 61.94 94 LEU A N 1
ATOM 733 C CA . LEU A 1 94 ? 1.504 -11.567 -13.012 1.00 61.94 94 LEU A CA 1
ATOM 734 C C . LEU A 1 94 ? 2.572 -12.621 -13.367 1.00 61.94 94 LEU A C 1
ATOM 736 O O . LEU A 1 94 ? 3.040 -12.711 -14.494 1.00 61.94 94 LEU A O 1
ATOM 740 N N . GLY A 1 95 ? 2.993 -13.412 -12.375 1.00 55.22 95 GLY A N 1
ATOM 741 C CA . GLY A 1 95 ? 4.027 -14.451 -12.534 1.00 55.22 95 GLY A CA 1
ATOM 742 C C . GLY A 1 95 ? 3.547 -15.781 -13.139 1.00 55.22 95 GLY A C 1
ATOM 743 O O . GLY A 1 95 ? 4.332 -16.719 -13.232 1.00 55.22 95 GLY A O 1
ATOM 744 N N . MET A 1 96 ? 2.269 -15.890 -13.508 1.00 57.53 96 MET A N 1
ATOM 745 C CA . MET A 1 96 ? 1.676 -17.047 -14.189 1.00 57.53 96 MET A CA 1
ATOM 746 C C . MET A 1 96 ? 0.704 -16.546 -15.252 1.00 57.53 96 MET A C 1
ATOM 748 O O . MET A 1 96 ? -0.032 -15.599 -14.973 1.00 57.53 96 MET A O 1
ATOM 752 N N . ASP A 1 97 ? 0.664 -17.184 -16.429 1.00 65.94 97 ASP A N 1
ATOM 753 C CA . ASP A 1 97 ? -0.421 -16.936 -17.380 1.00 65.94 97 ASP A CA 1
ATOM 754 C C . ASP A 1 97 ? -1.733 -17.429 -16.738 1.00 65.94 97 ASP A C 1
ATOM 756 O O . ASP A 1 97 ? -1.889 -18.637 -16.510 1.00 65.94 97 ASP A O 1
ATOM 760 N N . PRO A 1 98 ? -2.690 -16.529 -16.434 1.00 61.78 98 PRO A N 1
ATOM 761 C CA . PRO A 1 98 ? -3.968 -16.915 -15.844 1.00 61.78 98 PRO A CA 1
ATOM 762 C C . PRO A 1 98 ? -4.728 -17.938 -16.694 1.00 61.78 98 PRO A C 1
ATOM 764 O O . PRO A 1 98 ? -5.580 -18.654 -16.174 1.00 61.78 98 PRO A O 1
ATOM 767 N N . LYS A 1 99 ? -4.437 -18.002 -18.001 1.00 67.69 99 LYS A N 1
ATOM 768 C CA . LYS A 1 99 ? -5.082 -18.919 -18.944 1.00 67.69 99 LYS A CA 1
ATOM 769 C C . LYS A 1 99 ? -4.578 -20.349 -18.821 1.00 67.69 99 LYS A C 1
ATOM 771 O O . LYS A 1 99 ? -5.320 -21.269 -19.146 1.00 67.69 99 LYS A O 1
ATOM 776 N N . GLU A 1 100 ? -3.344 -20.543 -18.367 1.00 73.25 100 GLU A N 1
ATOM 777 C CA . GLU A 1 100 ? -2.754 -21.876 -18.250 1.00 73.25 100 GLU A CA 1
ATOM 778 C C . GLU A 1 100 ? -3.130 -22.554 -16.927 1.00 73.25 100 GLU A C 1
ATOM 780 O O . GLU A 1 100 ? -3.283 -23.776 -16.878 1.00 73.25 100 GLU A O 1
ATOM 785 N N . ARG A 1 101 ? -3.262 -21.777 -15.839 1.00 70.38 101 ARG A N 1
ATOM 786 C CA . ARG A 1 101 ? -3.487 -22.288 -14.473 1.00 70.38 101 ARG A CA 1
ATOM 787 C C . ARG A 1 101 ? -4.303 -21.304 -13.608 1.00 70.38 101 ARG A C 1
ATOM 789 O O . ARG A 1 101 ? -3.749 -20.717 -12.669 1.00 70.38 101 ARG A O 1
ATOM 796 N N . PRO A 1 102 ? -5.604 -21.106 -13.877 1.00 75.19 102 PRO A N 1
ATOM 797 C CA . PRO A 1 102 ? -6.415 -20.133 -13.143 1.00 75.19 102 PRO A CA 1
ATOM 798 C C . PRO A 1 102 ? -6.526 -20.453 -11.642 1.00 75.19 102 PRO A C 1
ATOM 800 O O . PRO A 1 102 ? -6.478 -19.543 -10.817 1.00 75.19 102 PRO A O 1
ATOM 803 N N . GLU A 1 103 ? -6.593 -21.728 -11.253 1.00 81.19 103 GLU A N 1
ATOM 804 C CA . GLU A 1 103 ? -6.707 -22.141 -9.847 1.00 81.19 103 GLU A CA 1
ATOM 805 C C . GLU A 1 103 ? -5.436 -21.834 -9.051 1.00 81.19 103 GLU A C 1
ATOM 807 O O . GLU A 1 103 ? -5.508 -21.417 -7.896 1.00 81.19 103 GLU A O 1
ATOM 812 N N . ALA A 1 104 ? -4.261 -22.003 -9.666 1.00 73.81 104 ALA A N 1
ATOM 813 C CA . ALA A 1 104 ? -2.989 -21.688 -9.024 1.00 73.81 104 ALA A CA 1
ATOM 814 C C . ALA A 1 104 ? -2.842 -20.177 -8.802 1.00 73.81 104 ALA A C 1
ATOM 816 O O . ALA A 1 104 ? -2.302 -19.758 -7.778 1.00 73.81 104 ALA A O 1
ATOM 817 N N . LEU A 1 105 ? -3.339 -19.359 -9.738 1.00 73.81 105 LEU A N 1
ATOM 818 C CA . LEU A 1 105 ? -3.388 -17.910 -9.570 1.00 73.81 105 LEU A CA 1
ATOM 819 C C . LEU A 1 105 ? -4.309 -17.533 -8.406 1.00 73.81 105 LEU A C 1
ATOM 821 O O . LEU A 1 105 ? -3.874 -16.810 -7.518 1.00 73.81 105 LEU A O 1
ATOM 825 N N . LEU A 1 106 ? -5.531 -1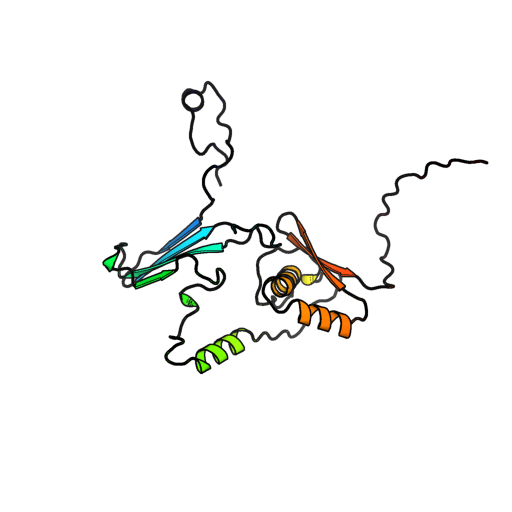8.071 -8.359 1.00 75.75 106 LEU A N 1
ATOM 826 C CA . LEU A 1 106 ? -6.469 -17.820 -7.257 1.00 75.75 106 LEU A CA 1
ATOM 827 C C . LEU A 1 106 ? -5.882 -18.221 -5.897 1.00 75.75 106 LEU A C 1
ATOM 829 O O . LEU A 1 106 ? -5.937 -17.441 -4.949 1.00 75.75 106 LEU A O 1
ATOM 833 N N . LEU A 1 107 ? -5.260 -19.400 -5.813 1.00 74.81 107 LEU A N 1
ATOM 834 C CA . LEU A 1 107 ? -4.606 -19.867 -4.591 1.00 74.81 107 LEU A CA 1
ATOM 835 C C . LEU A 1 107 ? -3.427 -18.970 -4.197 1.00 74.81 107 LEU A C 1
ATOM 837 O O . LEU A 1 107 ? -3.260 -18.659 -3.020 1.00 74.81 107 LEU A O 1
ATOM 841 N N . ARG A 1 108 ? -2.614 -18.528 -5.164 1.00 75.75 108 ARG A N 1
ATOM 842 C CA . ARG A 1 108 ? -1.519 -17.585 -4.911 1.00 75.75 108 ARG A CA 1
ATOM 843 C C . ARG A 1 108 ? -2.049 -16.278 -4.339 1.00 75.75 108 ARG A C 1
ATOM 845 O O . ARG A 1 108 ? -1.507 -15.819 -3.342 1.00 75.75 108 ARG A O 1
ATOM 852 N N . GLU A 1 109 ? -3.087 -15.697 -4.933 1.00 75.75 109 GLU A N 1
ATOM 853 C CA . GLU A 1 109 ? -3.696 -14.464 -4.421 1.00 75.75 109 GLU A CA 1
ATOM 854 C C . GLU A 1 109 ? -4.263 -14.677 -3.009 1.00 75.75 109 GLU A C 1
ATOM 856 O O . GLU A 1 109 ? -4.057 -13.845 -2.129 1.00 75.75 109 GLU A O 1
ATOM 861 N N . GLN A 1 110 ? -4.888 -15.830 -2.747 1.00 75.69 110 GLN A N 1
ATOM 862 C CA . GLN A 1 110 ? -5.384 -16.183 -1.417 1.00 75.69 110 GLN A CA 1
ATOM 863 C C . GLN A 1 110 ? -4.254 -16.285 -0.380 1.00 75.69 110 GLN A C 1
ATOM 865 O O . GLN A 1 110 ? -4.374 -15.718 0.704 1.00 75.69 110 GLN A O 1
ATOM 870 N N . ILE A 1 111 ? -3.150 -16.965 -0.704 1.00 76.50 111 ILE A N 1
ATOM 871 C CA . ILE A 1 111 ? -1.984 -17.096 0.185 1.00 76.50 111 ILE A CA 1
ATOM 872 C C . ILE A 1 111 ? -1.290 -15.742 0.376 1.00 76.50 111 ILE A C 1
ATOM 874 O O . ILE A 1 111 ? -0.912 -15.398 1.494 1.00 76.50 111 ILE A O 1
ATOM 878 N N . LEU A 1 112 ? -1.145 -14.942 -0.687 1.00 73.12 112 LEU A N 1
ATOM 879 C CA . LEU A 1 112 ? -0.557 -13.601 -0.611 1.00 73.12 112 LEU A CA 1
ATOM 880 C C . LEU A 1 112 ? -1.386 -12.639 0.244 1.00 73.12 112 LEU A C 1
ATOM 882 O O . LEU A 1 112 ? -0.822 -11.657 0.726 1.00 73.12 112 LEU A O 1
ATOM 886 N N . ASN A 1 113 ? -2.665 -12.929 0.480 1.00 71.31 113 ASN A N 1
ATOM 887 C CA . ASN A 1 113 ? -3.528 -12.176 1.390 1.00 71.31 113 ASN A CA 1
ATOM 888 C C . ASN A 1 113 ? -3.438 -12.641 2.850 1.00 71.31 113 ASN A C 1
ATOM 890 O O . ASN A 1 113 ? -3.964 -11.965 3.732 1.00 71.31 113 ASN A O 1
ATOM 894 N N . TRP A 1 114 ? -2.772 -13.761 3.150 1.00 76.44 114 TRP A N 1
ATOM 895 C CA . TRP A 1 114 ? -2.611 -14.195 4.536 1.00 76.44 114 TRP A CA 1
ATOM 896 C C . TRP A 1 114 ? -1.671 -13.261 5.284 1.00 76.44 114 TRP A C 1
ATOM 898 O O . TRP A 1 114 ? -0.551 -12.973 4.850 1.00 76.44 114 TRP A O 1
ATOM 908 N N . ARG A 1 115 ? -2.122 -12.800 6.444 1.00 75.50 115 ARG A N 1
ATOM 909 C CA . ARG A 1 115 ? -1.316 -12.038 7.390 1.00 75.50 115 ARG A CA 1
ATOM 910 C C . ARG A 1 115 ? -1.533 -12.630 8.774 1.00 75.50 115 ARG A C 1
ATOM 912 O O . ARG A 1 115 ? -2.668 -12.901 9.153 1.00 75.50 115 ARG A O 1
ATOM 919 N N . PHE A 1 116 ? -0.443 -12.845 9.500 1.00 74.00 116 PHE A N 1
ATOM 920 C CA . PHE A 1 116 ? -0.466 -13.329 10.875 1.00 74.00 116 PHE A CA 1
ATOM 921 C C . PHE A 1 116 ? 0.081 -12.221 11.768 1.00 74.00 116 PHE A C 1
ATOM 923 O O . PHE A 1 116 ? 1.195 -11.751 11.544 1.00 74.00 116 PHE A O 1
ATOM 930 N N . TYR A 1 117 ? -0.706 -11.816 12.759 1.00 76.50 117 TYR A N 1
ATOM 931 C CA . TYR A 1 117 ? -0.304 -10.860 13.787 1.00 76.50 117 TYR A CA 1
ATOM 932 C C . TYR A 1 117 ? -0.358 -11.580 15.131 1.00 76.50 117 TYR A C 1
ATOM 934 O O . TYR A 1 117 ? -1.337 -12.271 15.413 1.00 76.50 117 TYR A O 1
ATOM 942 N N . ASP A 1 118 ? 0.696 -11.462 15.932 1.00 70.44 118 ASP A N 1
ATOM 943 C CA . ASP A 1 118 ? 0.798 -12.118 17.237 1.00 70.44 118 ASP A CA 1
ATOM 944 C C . ASP A 1 118 ? 0.339 -11.194 18.374 1.00 70.44 118 ASP A C 1
ATOM 946 O O . ASP A 1 118 ? -0.375 -11.632 19.275 1.00 70.44 118 ASP A O 1
ATOM 950 N N . SER A 1 119 ? 0.698 -9.908 18.323 1.00 79.06 119 SER A N 1
ATOM 951 C CA . SER A 1 119 ? 0.263 -8.900 19.286 1.00 79.06 119 SER A CA 1
ATOM 952 C C . SER A 1 119 ? 0.465 -7.470 18.774 1.00 79.06 119 SER A C 1
ATOM 954 O O . SER A 1 119 ? 1.449 -7.165 18.107 1.00 79.06 119 SER A O 1
ATOM 956 N N . PHE A 1 120 ? -0.442 -6.565 19.153 1.00 83.19 120 PHE A N 1
ATOM 957 C CA . PHE A 1 120 ? -0.263 -5.121 18.990 1.00 83.19 120 PHE A CA 1
ATOM 958 C C . PHE A 1 120 ? -0.173 -4.440 20.347 1.00 83.19 120 PHE A C 1
ATOM 960 O O . PHE A 1 120 ? -0.896 -4.784 21.286 1.00 83.19 120 PHE A O 1
ATOM 967 N N . ARG A 1 121 ? 0.674 -3.412 20.441 1.00 87.88 121 ARG A N 1
ATOM 968 C CA . ARG A 1 121 ? 0.642 -2.497 21.585 1.00 87.88 121 ARG A CA 1
ATOM 969 C C . ARG A 1 121 ? -0.693 -1.754 21.603 1.00 87.88 121 ARG A C 1
ATOM 971 O O . ARG A 1 121 ? -1.142 -1.255 20.576 1.00 87.88 121 ARG A O 1
ATOM 978 N N . THR A 1 122 ? -1.304 -1.646 22.778 1.00 88.31 122 THR A N 1
ATOM 979 C CA . THR A 1 122 ? -2.598 -0.964 22.976 1.00 88.31 122 THR A CA 1
ATOM 980 C C . THR A 1 122 ? -2.513 0.223 23.934 1.00 88.31 122 THR A C 1
ATOM 982 O O . THR A 1 122 ? -3.509 0.924 24.130 1.00 88.31 122 THR A O 1
ATOM 985 N N . ASP A 1 123 ? -1.333 0.494 24.496 1.00 91.25 123 ASP A N 1
ATOM 986 C CA . ASP A 1 123 ? -1.075 1.632 25.375 1.00 91.25 123 ASP A CA 1
ATOM 987 C C . ASP A 1 123 ? -1.188 2.983 24.644 1.00 91.25 123 ASP A C 1
ATOM 989 O O . ASP A 1 123 ? -1.392 3.049 23.430 1.00 91.25 123 ASP A O 1
ATOM 993 N N . GLN A 1 124 ? -1.085 4.083 25.391 1.00 87.81 124 GLN A N 1
ATOM 994 C CA . GLN A 1 124 ? -1.241 5.439 24.854 1.00 87.81 124 GLN A CA 1
ATOM 995 C C . GLN A 1 124 ? -0.216 5.771 23.760 1.00 87.81 124 GLN A C 1
ATOM 997 O O . GLN A 1 124 ? -0.511 6.560 22.863 1.00 87.81 124 GLN A O 1
ATOM 1002 N N . GLU A 1 125 ? 0.967 5.164 23.811 1.00 89.06 125 GLU A N 1
ATOM 1003 C CA . GLU A 1 125 ? 2.043 5.414 22.862 1.00 89.06 125 GLU A CA 1
ATOM 1004 C C . GLU A 1 125 ? 2.057 4.431 21.690 1.00 89.06 125 GLU A C 1
ATOM 1006 O O . GLU A 1 125 ? 2.942 4.552 20.835 1.00 89.06 125 GLU A O 1
ATOM 1011 N N . ALA A 1 126 ? 1.101 3.495 21.641 1.00 92.56 126 ALA A N 1
ATOM 1012 C CA . ALA A 1 126 ? 0.979 2.497 20.589 1.00 92.56 126 ALA A CA 1
ATOM 1013 C C . ALA A 1 126 ? 1.093 3.138 19.193 1.00 92.56 126 ALA A C 1
ATOM 1015 O O . ALA A 1 126 ? 0.417 4.142 18.935 1.00 92.56 126 ALA A O 1
ATOM 1016 N N . PRO A 1 127 ? 1.902 2.571 18.276 1.00 92.56 127 PRO A N 1
ATOM 1017 C CA . PRO A 1 127 ? 2.093 3.139 16.942 1.00 92.56 127 PRO A CA 1
ATOM 1018 C C . PRO A 1 127 ? 0.773 3.370 16.197 1.00 92.56 127 PRO A C 1
ATOM 1020 O O . PRO A 1 127 ? 0.584 4.435 15.617 1.00 92.56 127 PRO A O 1
ATOM 1023 N N . ALA A 1 128 ? -0.184 2.450 16.340 1.00 91.81 128 ALA A N 1
ATOM 1024 C CA . ALA A 1 128 ? -1.524 2.531 15.755 1.00 91.81 128 ALA A CA 1
ATOM 1025 C C . ALA A 1 128 ? -2.352 3.770 16.166 1.00 91.81 128 ALA A C 1
ATOM 1027 O O . ALA A 1 128 ? -3.311 4.128 15.483 1.00 91.81 128 ALA A O 1
ATOM 1028 N N . ARG A 1 129 ? -2.017 4.431 17.286 1.00 90.50 129 ARG A N 1
ATOM 1029 C CA . ARG A 1 129 ? -2.709 5.644 17.770 1.00 90.50 129 ARG A CA 1
ATOM 1030 C C . ARG A 1 129 ? -2.096 6.939 17.229 1.00 90.50 129 ARG A C 1
ATOM 1032 O O . ARG A 1 129 ? -2.682 8.012 17.397 1.00 90.50 129 ARG A O 1
ATOM 1039 N N . ARG A 1 130 ? -0.905 6.876 16.629 1.00 91.25 130 ARG A N 1
ATOM 1040 C CA . ARG A 1 130 ? -0.184 8.051 16.126 1.00 91.25 130 ARG A CA 1
ATOM 1041 C C . ARG A 1 130 ? -0.643 8.378 14.701 1.00 91.25 130 ARG A C 1
ATOM 1043 O O . ARG A 1 130 ? -1.015 7.473 13.963 1.00 91.25 130 ARG A O 1
ATOM 1050 N N . PRO A 1 131 ? -0.618 9.658 14.288 1.00 92.75 131 PRO A N 1
ATOM 1051 C CA . PRO A 1 131 ? -0.726 9.991 12.874 1.00 92.75 131 PRO A CA 1
ATOM 1052 C C . PRO A 1 131 ? 0.379 9.298 12.074 1.00 92.75 131 PRO A C 1
ATOM 1054 O O . PRO A 1 131 ? 1.549 9.397 12.449 1.00 92.75 131 PRO A O 1
ATOM 1057 N N . GLY A 1 132 ? 0.005 8.638 10.983 1.00 90.38 132 GLY A N 1
ATOM 1058 C CA . GLY A 1 132 ? 0.921 7.979 10.052 1.00 90.38 132 GLY A CA 1
ATOM 1059 C C . GLY A 1 132 ? 0.754 8.518 8.637 1.00 90.38 132 GLY A C 1
ATOM 1060 O O . GLY A 1 132 ? -0.243 9.170 8.340 1.00 90.38 132 GLY A O 1
ATOM 1061 N N . VAL A 1 133 ? 1.723 8.264 7.758 1.00 92.50 133 VAL A N 1
ATOM 1062 C CA . VAL A 1 133 ? 1.605 8.625 6.336 1.00 92.50 133 VAL A CA 1
ATOM 1063 C C . VAL A 1 133 ? 0.456 7.835 5.707 1.00 92.50 133 VAL A C 1
ATOM 1065 O O . VAL A 1 133 ? 0.385 6.616 5.846 1.00 92.50 133 VAL A O 1
ATOM 1068 N N . GLY A 1 134 ? -0.453 8.538 5.036 1.00 91.38 134 GLY A N 1
ATOM 1069 C CA . GLY A 1 134 ? -1.618 7.952 4.382 1.00 91.38 134 GLY A CA 1
ATOM 1070 C C . GLY A 1 134 ? -1.298 7.451 2.983 1.00 91.38 134 GLY A C 1
ATOM 1071 O O . GLY A 1 134 ? -1.570 8.156 2.015 1.00 91.38 134 GLY A O 1
ATOM 1072 N N . THR A 1 135 ? -0.737 6.247 2.888 1.00 91.62 135 THR A N 1
ATOM 1073 C CA . THR A 1 135 ? -0.522 5.537 1.619 1.00 91.62 135 THR A CA 1
ATOM 1074 C C . THR A 1 135 ? -1.211 4.186 1.649 1.00 91.62 135 THR A C 1
ATOM 1076 O O . THR A 1 135 ? -1.212 3.533 2.691 1.00 91.62 135 THR A O 1
ATOM 1079 N N . ARG A 1 136 ? -1.808 3.770 0.525 1.00 90.62 136 ARG A N 1
ATOM 1080 C CA . ARG A 1 136 ? -2.522 2.496 0.396 1.00 90.62 136 ARG A CA 1
ATOM 1081 C C . ARG A 1 136 ? -1.691 1.363 0.970 1.00 90.62 136 ARG A C 1
ATOM 1083 O O . ARG A 1 136 ? -0.538 1.151 0.592 1.00 90.62 136 ARG A O 1
ATOM 1090 N N . CYS A 1 137 ? -2.312 0.629 1.880 1.00 88.56 137 CYS A N 1
ATOM 1091 C CA . CYS A 1 137 ? -1.676 -0.452 2.595 1.00 88.56 137 CYS A CA 1
ATOM 1092 C C . CYS A 1 137 ? -2.580 -1.683 2.567 1.00 88.56 137 CYS A C 1
ATOM 1094 O O . CYS A 1 137 ? -3.632 -1.727 3.199 1.00 88.56 137 CYS A O 1
ATOM 1096 N N . PHE A 1 138 ? -2.143 -2.700 1.827 1.00 84.75 138 PHE A N 1
ATOM 1097 C CA . PHE A 1 138 ? -2.836 -3.986 1.703 1.00 84.75 138 PHE A CA 1
ATOM 1098 C C . PHE A 1 138 ? -2.384 -5.005 2.763 1.00 84.75 138 PHE A C 1
ATOM 1100 O O . PHE A 1 138 ? -2.774 -6.172 2.729 1.00 84.75 138 PHE A O 1
ATOM 1107 N N . ALA A 1 139 ? -1.499 -4.598 3.674 1.00 84.56 139 ALA A N 1
ATOM 1108 C CA . ALA A 1 139 ? -0.877 -5.458 4.667 1.00 84.56 139 ALA A CA 1
ATOM 1109 C C . ALA A 1 139 ? -0.472 -4.635 5.889 1.00 84.56 139 ALA A C 1
ATOM 1111 O O . ALA A 1 139 ? 0.548 -3.961 5.840 1.00 84.56 139 ALA A O 1
ATOM 1112 N N . LEU A 1 140 ? -1.243 -4.724 6.973 1.00 87.81 140 LEU A N 1
ATOM 1113 C CA . LEU A 1 140 ? -0.929 -4.030 8.221 1.00 87.81 140 LEU A CA 1
ATOM 1114 C C . LEU A 1 140 ? 0.492 -4.395 8.693 1.00 87.81 140 LEU A C 1
ATOM 1116 O O . LEU A 1 140 ? 0.895 -5.560 8.657 1.00 87.81 140 LEU A O 1
ATOM 1120 N N . ALA A 1 141 ? 1.262 -3.406 9.126 1.00 88.56 141 ALA A N 1
ATOM 1121 C CA . ALA A 1 141 ? 2.579 -3.614 9.700 1.00 88.56 141 ALA A CA 1
ATOM 1122 C C . ALA A 1 141 ? 2.485 -4.393 11.018 1.00 88.56 141 ALA A C 1
ATOM 1124 O O . ALA A 1 141 ? 1.502 -4.293 11.750 1.00 88.56 141 ALA A O 1
ATOM 1125 N N . ALA A 1 142 ? 3.541 -5.132 11.365 1.00 87.19 142 ALA A N 1
ATOM 1126 C CA . ALA A 1 142 ? 3.569 -5.967 12.570 1.00 87.19 142 ALA A CA 1
ATOM 1127 C C . ALA A 1 142 ? 3.403 -5.177 13.886 1.00 87.19 142 ALA A C 1
ATOM 1129 O O . ALA A 1 142 ? 2.956 -5.734 14.879 1.00 87.19 142 ALA A O 1
ATOM 1130 N N . ASP A 1 143 ? 3.731 -3.883 13.905 1.00 87.75 143 ASP A N 1
ATOM 1131 C CA . ASP A 1 143 ? 3.537 -2.983 15.051 1.00 87.75 143 ASP A CA 1
ATOM 1132 C C . ASP A 1 143 ? 2.258 -2.125 14.952 1.00 87.75 143 ASP A C 1
ATOM 1134 O O . ASP A 1 143 ? 1.932 -1.377 15.880 1.00 87.75 143 ASP A O 1
ATOM 1138 N N . GLY A 1 144 ? 1.533 -2.234 13.833 1.00 90.19 144 GLY A N 1
ATOM 1139 C CA . GLY A 1 144 ? 0.265 -1.564 13.564 1.00 90.19 144 GLY A CA 1
ATOM 1140 C C . GLY A 1 144 ? 0.369 -0.064 13.282 1.00 90.19 144 GLY A C 1
ATOM 1141 O O . GLY A 1 144 ? -0.653 0.618 13.330 1.00 90.19 144 GLY A O 1
ATOM 1142 N N . HIS A 1 145 ? 1.560 0.490 13.022 1.00 92.19 145 HIS A N 1
ATOM 1143 C CA . HIS A 1 145 ? 1.733 1.941 12.818 1.00 92.19 145 HIS A CA 1
ATOM 1144 C C . HIS A 1 145 ? 0.955 2.506 11.618 1.00 92.19 145 HIS A C 1
ATOM 1146 O O . HIS A 1 145 ? 0.642 3.695 11.578 1.00 92.19 145 HIS A O 1
ATOM 1152 N N . ASP A 1 146 ? 0.633 1.657 10.650 1.00 92.94 146 ASP A N 1
ATOM 1153 C CA . ASP A 1 146 ? -0.106 1.958 9.428 1.00 92.94 146 ASP A CA 1
ATOM 1154 C C . ASP A 1 146 ? -1.590 1.561 9.515 1.00 92.94 146 ASP A C 1
ATOM 1156 O O . ASP A 1 146 ? -2.296 1.605 8.507 1.00 92.94 146 ASP A O 1
ATOM 1160 N N . LEU A 1 147 ? -2.104 1.249 10.714 1.00 93.31 147 LEU A N 1
ATOM 1161 C CA . LEU A 1 147 ? -3.519 0.928 10.936 1.00 93.31 147 LEU A CA 1
ATOM 1162 C C . LEU A 1 147 ? -4.492 1.939 10.305 1.00 93.31 147 LEU A C 1
ATOM 1164 O O . LEU A 1 147 ? -5.414 1.489 9.622 1.00 93.31 147 LEU A O 1
ATOM 1168 N N . PRO A 1 148 ? -4.306 3.271 10.451 1.00 95.00 148 PRO A N 1
ATOM 1169 C CA . PRO A 1 148 ? -5.169 4.235 9.771 1.00 95.00 148 PRO A CA 1
ATOM 1170 C C . PRO A 1 148 ? -5.212 4.050 8.249 1.00 95.00 148 PRO A C 1
ATOM 1172 O O . PRO A 1 148 ? -6.275 4.135 7.636 1.00 95.00 148 PRO A O 1
ATOM 1175 N N . ALA A 1 149 ? -4.061 3.782 7.637 1.00 94.81 149 ALA A N 1
ATOM 1176 C CA . ALA A 1 149 ? -3.942 3.602 6.198 1.00 94.81 149 ALA A CA 1
ATOM 1177 C C . ALA A 1 149 ? -4.537 2.265 5.737 1.00 94.81 149 ALA A C 1
ATOM 1179 O O . ALA A 1 149 ? -5.251 2.226 4.735 1.00 94.81 149 ALA A O 1
ATOM 1180 N N . ALA A 1 150 ? -4.315 1.189 6.495 1.00 92.88 150 ALA A N 1
ATOM 1181 C CA . ALA A 1 150 ? -4.891 -0.122 6.219 1.00 92.88 150 ALA A CA 1
ATOM 1182 C C . ALA A 1 150 ? -6.428 -0.094 6.287 1.00 92.88 150 ALA A C 1
ATOM 1184 O O . ALA A 1 150 ? -7.093 -0.554 5.361 1.00 92.88 150 ALA A O 1
ATOM 1185 N N . VAL A 1 151 ? -7.004 0.517 7.330 1.00 94.00 151 VAL A N 1
ATOM 1186 C CA . VAL A 1 151 ? -8.465 0.661 7.462 1.00 94.00 151 VAL A CA 1
ATOM 1187 C C . VAL A 1 151 ? -9.040 1.475 6.304 1.00 94.00 151 VAL A C 1
ATOM 1189 O O . VAL A 1 151 ? -9.986 1.025 5.665 1.00 94.00 151 VAL A O 1
ATOM 1192 N N . GLN A 1 152 ? -8.450 2.627 5.970 1.00 94.81 152 GLN A N 1
ATOM 1193 C CA . GLN A 1 152 ? -8.932 3.427 4.839 1.00 94.81 152 GLN A CA 1
ATOM 1194 C C . GLN A 1 152 ? -8.814 2.673 3.503 1.00 94.81 152 GLN A C 1
ATOM 1196 O O . GLN A 1 152 ? -9.672 2.821 2.636 1.00 94.81 152 GLN A O 1
ATOM 1201 N N . THR A 1 153 ? -7.793 1.825 3.345 1.00 92.38 153 THR A N 1
ATOM 1202 C CA . THR A 1 153 ? -7.636 0.971 2.157 1.00 92.38 153 THR A CA 1
ATOM 1203 C C . THR A 1 153 ? -8.768 -0.055 2.066 1.00 92.38 153 THR A C 1
ATOM 1205 O O . THR A 1 153 ? -9.320 -0.249 0.987 1.00 92.38 153 THR A O 1
ATOM 1208 N N . ILE A 1 154 ? -9.166 -0.671 3.186 1.00 91.75 154 ILE A N 1
ATOM 1209 C CA . ILE A 1 154 ? -10.317 -1.589 3.237 1.00 91.75 154 ILE A CA 1
ATOM 1210 C C . ILE A 1 154 ? -11.611 -0.856 2.870 1.00 91.75 154 ILE A C 1
ATOM 1212 O O . ILE A 1 154 ? -12.402 -1.384 2.094 1.00 91.75 154 ILE A O 1
ATOM 1216 N N . LEU A 1 155 ? -11.805 0.361 3.385 1.00 92.00 155 LEU A N 1
ATOM 1217 C CA . LEU A 1 155 ? -13.004 1.159 3.123 1.00 92.00 155 LEU A CA 1
ATOM 1218 C C . LEU A 1 155 ? -13.134 1.595 1.653 1.00 92.00 155 LEU A C 1
ATOM 1220 O O . LEU A 1 155 ? -14.253 1.691 1.160 1.00 92.00 155 LEU A O 1
ATOM 1224 N N . GLU A 1 156 ? -12.024 1.871 0.960 1.00 90.44 156 GLU A N 1
ATOM 1225 C CA . GLU A 1 156 ? -12.054 2.348 -0.433 1.00 90.44 156 GLU A CA 1
ATOM 1226 C C . GLU A 1 156 ? -11.897 1.246 -1.488 1.00 90.44 156 GLU A C 1
ATOM 1228 O O . GLU A 1 156 ? -12.531 1.319 -2.540 1.00 90.44 156 GLU A O 1
ATOM 1233 N N . SER A 1 157 ? -11.039 0.255 -1.235 1.00 85.88 157 SER A N 1
ATOM 1234 C CA . SER A 1 157 ? -10.628 -0.753 -2.225 1.00 85.88 157 SER A CA 1
ATOM 1235 C C . SER A 1 157 ? -10.988 -2.191 -1.829 1.00 85.88 157 SER A C 1
ATOM 1237 O O . SER A 1 157 ? -10.864 -3.093 -2.658 1.00 85.88 157 SER A O 1
ATOM 1239 N N . GLY A 1 158 ? -11.378 -2.428 -0.574 1.00 85.38 158 GLY A N 1
ATOM 1240 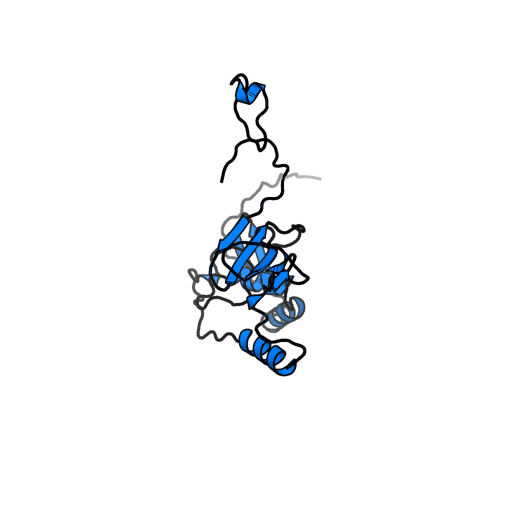C CA . GLY A 1 158 ? -11.760 -3.740 -0.050 1.00 85.38 158 GLY A CA 1
ATOM 1241 C C . GLY A 1 158 ? -13.269 -3.886 0.147 1.00 85.38 158 GLY A C 1
ATOM 1242 O O . GLY A 1 158 ? -14.070 -3.219 -0.502 1.00 85.38 158 GLY A O 1
ATOM 1243 N N . ASP A 1 159 ? -13.657 -4.770 1.069 1.00 88.31 159 ASP A N 1
ATOM 1244 C CA . ASP A 1 159 ? -15.048 -4.917 1.505 1.00 88.31 159 ASP A CA 1
ATOM 1245 C C . ASP A 1 159 ? -15.316 -4.029 2.731 1.00 88.31 159 ASP A C 1
ATOM 1247 O O . ASP A 1 159 ? -15.305 -4.472 3.884 1.00 88.31 159 ASP A O 1
ATOM 1251 N N . GLY A 1 160 ? -15.478 -2.729 2.472 1.00 92.19 160 GLY A N 1
ATOM 1252 C CA . GLY A 1 160 ? -15.718 -1.731 3.512 1.00 92.19 160 GLY A CA 1
ATOM 1253 C C . GLY A 1 160 ? -17.023 -1.958 4.279 1.00 92.19 160 GLY A C 1
ATOM 1254 O O . GLY A 1 160 ? -17.069 -1.720 5.485 1.00 92.19 160 GLY A O 1
ATOM 1255 N N . GLU A 1 161 ? -18.066 -2.457 3.611 1.00 93.19 161 GLU A N 1
ATOM 1256 C CA . GLU A 1 161 ? -19.358 -2.744 4.242 1.00 93.19 161 GLU A CA 1
ATOM 1257 C C . GLU A 1 161 ? -19.246 -3.909 5.229 1.00 93.19 161 GLU A C 1
ATOM 1259 O O . GLU A 1 161 ? -19.652 -3.766 6.385 1.00 93.19 161 GLU A O 1
ATOM 1264 N N . ALA A 1 162 ? -18.633 -5.029 4.824 1.00 93.75 162 ALA A N 1
ATOM 1265 C CA . ALA A 1 162 ? -18.416 -6.160 5.722 1.00 93.75 162 ALA A CA 1
ATOM 1266 C C . ALA A 1 162 ? -17.496 -5.794 6.895 1.00 93.75 162 ALA A C 1
ATOM 1268 O O . ALA A 1 162 ? -17.735 -6.224 8.024 1.00 93.75 162 ALA A O 1
ATOM 1269 N N . PHE A 1 163 ? -16.471 -4.968 6.654 1.00 93.12 163 PHE A N 1
ATOM 1270 C CA . PHE A 1 163 ? -15.607 -4.459 7.718 1.00 93.12 163 PHE A CA 1
ATOM 1271 C C . PHE A 1 163 ? -16.393 -3.648 8.755 1.00 93.12 163 PHE A C 1
ATOM 1273 O O . PHE A 1 163 ? -16.279 -3.908 9.951 1.00 93.12 163 PHE A O 1
ATOM 1280 N N . LEU A 1 164 ? -17.214 -2.689 8.315 1.00 91.94 164 LEU A N 1
ATOM 1281 C CA . LEU A 1 164 ? -18.020 -1.868 9.221 1.00 91.94 164 LEU A CA 1
ATOM 1282 C C . LEU A 1 164 ? -19.068 -2.700 9.972 1.00 91.94 164 LEU A C 1
ATOM 1284 O O . LEU A 1 164 ? -19.262 -2.482 11.165 1.00 91.94 164 LEU A O 1
ATOM 1288 N N . ALA A 1 165 ? -19.685 -3.685 9.314 1.00 92.19 165 ALA A N 1
ATOM 1289 C CA . ALA A 1 165 ? -20.611 -4.612 9.960 1.00 92.19 165 ALA A CA 1
ATOM 1290 C C . ALA A 1 165 ? -19.927 -5.447 11.058 1.00 92.19 165 ALA A C 1
ATOM 1292 O O . ALA A 1 165 ? -20.485 -5.618 12.138 1.00 92.19 165 ALA A O 1
ATOM 1293 N N . ALA A 1 166 ? -18.698 -5.918 10.821 1.00 93.38 166 ALA A N 1
ATOM 1294 C CA . ALA A 1 166 ? -17.925 -6.646 11.828 1.00 93.38 166 ALA A CA 1
ATOM 1295 C C . ALA A 1 166 ? -17.541 -5.765 13.031 1.00 93.38 166 ALA A C 1
ATOM 1297 O O . ALA A 1 166 ? -17.484 -6.243 14.163 1.00 93.38 166 ALA A O 1
ATOM 1298 N N . VAL A 1 167 ? -17.281 -4.473 12.800 1.00 91.69 167 VAL A N 1
ATOM 1299 C CA . VAL A 1 167 ? -17.004 -3.507 13.875 1.00 91.69 167 VAL A CA 1
ATOM 1300 C C . VAL A 1 167 ? -18.245 -3.273 14.734 1.00 91.69 167 VAL A C 1
ATOM 1302 O O . VA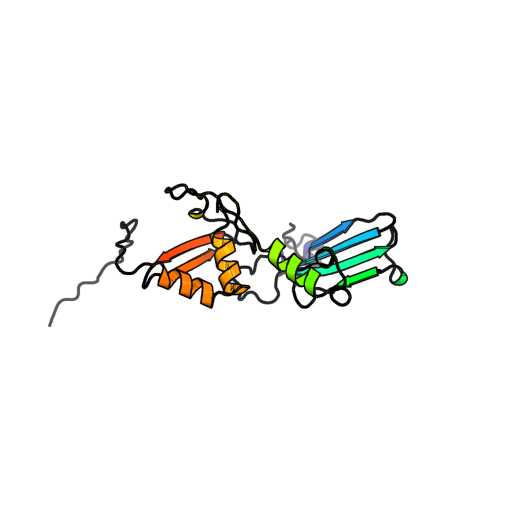L A 1 167 ? -18.120 -3.259 15.956 1.00 91.69 167 VAL A O 1
ATOM 1305 N N . ASP A 1 168 ? -19.418 -3.117 14.116 1.00 91.31 168 ASP A N 1
ATOM 1306 C CA . ASP A 1 168 ? -20.684 -2.941 14.837 1.00 91.31 168 ASP A CA 1
ATOM 1307 C C . ASP A 1 168 ? -21.073 -4.198 15.635 1.00 91.31 168 ASP A C 1
ATOM 1309 O O . ASP A 1 168 ? -21.461 -4.087 16.794 1.00 91.31 168 ASP A O 1
ATOM 1313 N N . ASP A 1 169 ? -20.875 -5.398 15.079 1.00 92.88 169 ASP A N 1
ATOM 1314 C CA . ASP A 1 169 ? -21.098 -6.667 15.795 1.00 92.88 169 ASP A CA 1
ATOM 1315 C C . ASP A 1 169 ? -20.206 -6.792 17.045 1.00 92.88 169 ASP A C 1
ATOM 1317 O O . ASP A 1 169 ? -20.670 -7.161 18.127 1.00 92.88 169 ASP A O 1
ATOM 1321 N N . ALA A 1 170 ? -18.928 -6.413 16.930 1.00 92.62 170 ALA A N 1
ATOM 1322 C CA . ALA A 1 170 ? -17.987 -6.441 18.049 1.00 92.62 170 ALA A CA 1
ATOM 1323 C C . ALA A 1 170 ? -18.236 -5.326 19.084 1.00 92.62 170 ALA A C 1
ATOM 1325 O O . ALA A 1 170 ? -18.005 -5.524 20.281 1.00 92.62 170 ALA A O 1
ATOM 1326 N N . PHE A 1 171 ? -18.687 -4.150 18.638 1.00 90.44 171 PHE A N 1
ATOM 1327 C CA . PHE A 1 171 ? -18.911 -2.962 19.462 1.00 90.44 171 PHE A CA 1
ATOM 1328 C C . PHE A 1 171 ? -20.221 -2.264 19.055 1.00 90.44 171 PHE A C 1
ATOM 1330 O O . PHE A 1 171 ? -20.179 -1.278 18.316 1.00 90.44 171 PHE A O 1
ATOM 1337 N N . PRO A 1 172 ? -21.381 -2.712 19.573 1.00 90.69 172 PRO A N 1
ATOM 1338 C CA . PRO A 1 172 ? -22.684 -2.226 19.122 1.00 90.69 172 PRO A CA 1
ATOM 1339 C C . PRO A 1 172 ? -22.826 -0.700 19.152 1.00 90.69 172 PRO A C 1
ATOM 1341 O O . PRO A 1 172 ? -22.636 -0.056 20.191 1.00 90.69 172 PRO A O 1
ATOM 1344 N N . GLY A 1 173 ? -23.183 -0.121 18.005 1.00 85.94 173 GLY A N 1
ATOM 1345 C CA . GLY A 1 173 ? -23.372 1.316 17.812 1.00 85.94 173 GLY A CA 1
ATOM 1346 C C . GLY A 1 173 ? -22.076 2.118 17.668 1.00 85.94 173 GLY A C 1
ATOM 1347 O O . GLY A 1 173 ? -22.136 3.342 17.502 1.00 85.94 173 GLY A O 1
ATOM 1348 N N . ALA A 1 174 ? -20.910 1.475 17.743 1.00 88.69 174 ALA A N 1
ATOM 1349 C CA . ALA A 1 174 ? -19.640 2.129 17.495 1.00 88.69 174 ALA A CA 1
ATOM 1350 C C . ALA A 1 174 ? -19.355 2.246 15.993 1.00 88.69 174 ALA A C 1
ATOM 1352 O O . ALA A 1 174 ? -19.780 1.426 15.187 1.00 88.69 174 ALA A O 1
ATOM 1353 N N . HIS A 1 175 ? -18.593 3.266 15.609 1.00 87.31 175 HIS A N 1
ATOM 1354 C CA . HIS A 1 175 ? -18.074 3.383 14.251 1.00 87.31 175 HIS A CA 1
ATOM 1355 C C . HIS A 1 175 ? -16.613 3.821 14.256 1.00 87.31 175 HIS A C 1
ATOM 1357 O O . HIS A 1 175 ? -16.164 4.593 15.111 1.00 87.31 175 HIS A O 1
ATOM 1363 N N . LEU A 1 176 ? -15.870 3.315 13.274 1.00 91.56 176 LEU A N 1
ATOM 1364 C CA . LEU A 1 176 ? -14.503 3.721 12.979 1.00 91.56 176 LEU A CA 1
ATOM 1365 C C . LEU A 1 176 ? -14.505 4.689 11.799 1.00 91.56 176 LEU A C 1
ATOM 1367 O O . LEU A 1 176 ? -15.236 4.505 10.828 1.00 91.56 176 LEU A O 1
ATOM 1371 N N . SER A 1 177 ? -13.652 5.701 11.867 1.00 91.50 177 SER A N 1
ATOM 1372 C CA . SER A 1 177 ? -13.377 6.594 10.747 1.00 91.50 177 SER A CA 1
ATOM 1373 C C . SER A 1 177 ? -11.900 6.971 10.716 1.00 91.50 177 SER A C 1
ATOM 1375 O O . SER A 1 177 ? -11.178 6.850 11.709 1.00 91.50 177 SER A O 1
ATOM 1377 N N . VAL A 1 178 ? -11.431 7.414 9.552 1.00 93.94 178 VAL A N 1
ATOM 1378 C CA . VAL A 1 178 ? -10.056 7.880 9.367 1.00 93.94 178 VAL A CA 1
ATOM 1379 C C . VAL A 1 178 ? -10.091 9.362 9.036 1.00 93.94 178 VAL A C 1
ATOM 1381 O O . VAL A 1 178 ? -10.615 9.783 8.004 1.00 93.94 178 VAL A O 1
ATOM 1384 N N . ASN A 1 179 ? -9.517 10.171 9.922 1.00 93.75 179 ASN A N 1
ATOM 1385 C CA . ASN A 1 179 ? -9.266 11.572 9.624 1.00 93.75 179 ASN A CA 1
ATOM 1386 C C . ASN A 1 179 ? -7.997 11.671 8.776 1.00 93.75 179 ASN A C 1
ATOM 1388 O O . ASN A 1 179 ? -6.970 11.097 9.144 1.00 93.75 179 ASN A O 1
ATOM 1392 N N . HIS A 1 180 ? -8.076 12.392 7.661 1.00 90.38 180 HIS A N 1
ATOM 1393 C CA . HIS A 1 180 ? -6.966 12.603 6.745 1.00 90.38 180 HIS A CA 1
ATOM 1394 C C . HIS A 1 180 ? -6.739 14.102 6.515 1.00 90.38 180 HIS A C 1
ATOM 1396 O O . HIS A 1 180 ? -7.677 14.855 6.253 1.00 90.38 180 HIS A O 1
ATOM 1402 N N . GLY A 1 181 ? -5.482 14.533 6.607 1.00 87.38 181 GLY A N 1
ATOM 1403 C CA . GLY A 1 181 ? -5.065 15.917 6.387 1.00 87.38 181 GLY A CA 1
ATOM 1404 C C . GLY A 1 181 ? -3.551 16.002 6.220 1.00 87.38 181 GLY A C 1
ATOM 1405 O O . GLY A 1 181 ? -2.819 15.268 6.879 1.00 87.38 181 GLY A O 1
ATOM 1406 N N . ASP A 1 182 ? -3.077 16.845 5.301 1.00 85.75 182 ASP A N 1
ATOM 1407 C CA . ASP A 1 182 ? -1.644 17.041 5.017 1.00 85.75 182 ASP A CA 1
ATOM 1408 C C . ASP A 1 182 ? -0.859 15.741 4.723 1.00 85.75 182 ASP A C 1
ATOM 1410 O O . ASP A 1 182 ? 0.330 15.628 5.013 1.00 85.75 182 ASP A O 1
ATOM 1414 N N . GLY A 1 183 ? -1.528 14.736 4.144 1.00 87.12 183 GLY A N 1
ATOM 1415 C CA . GLY A 1 183 ? -0.942 13.421 3.849 1.00 87.12 183 GLY A CA 1
ATOM 1416 C C . GLY A 1 183 ? -0.778 12.502 5.063 1.00 87.12 183 GLY A C 1
ATOM 1417 O O . GLY A 1 183 ? -0.189 11.428 4.937 1.00 87.12 183 GLY A O 1
ATOM 1418 N N . LEU A 1 184 ? -1.302 12.896 6.226 1.00 93.12 184 LEU A N 1
ATOM 1419 C CA . LEU A 1 184 ? -1.317 12.094 7.442 1.00 93.12 184 LEU A CA 1
ATOM 1420 C C . LEU A 1 184 ? -2.714 11.556 7.725 1.00 93.12 184 LEU A C 1
ATOM 1422 O O . LEU A 1 184 ? -3.708 12.272 7.595 1.00 93.12 184 LEU A O 1
ATOM 1426 N N . PHE A 1 185 ? -2.780 10.298 8.148 1.00 95.62 185 PHE A N 1
ATOM 1427 C CA . PHE A 1 185 ? -4.001 9.616 8.550 1.00 95.62 185 PHE A CA 1
ATOM 1428 C C . PHE A 1 185 ? -3.987 9.348 10.052 1.00 95.62 185 PHE A C 1
ATOM 1430 O O . PHE A 1 185 ? -2.960 8.988 10.632 1.00 95.62 185 PHE A O 1
ATOM 1437 N N . ARG A 1 186 ? -5.149 9.494 10.687 1.00 94.62 186 ARG A N 1
ATOM 1438 C CA . ARG A 1 186 ? -5.364 9.206 12.107 1.00 94.62 186 ARG A CA 1
ATOM 1439 C C . ARG A 1 186 ? -6.667 8.437 12.294 1.00 94.62 186 ARG A C 1
ATOM 1441 O O . ARG A 1 186 ? -7.711 8.867 11.807 1.00 94.62 186 ARG A O 1
ATOM 1448 N N . MET A 1 187 ? -6.609 7.354 13.070 1.00 93.62 187 MET A N 1
ATOM 1449 C CA . MET A 1 187 ? -7.800 6.609 13.478 1.00 93.62 187 MET A CA 1
ATOM 1450 C C . MET A 1 187 ? -8.682 7.429 14.421 1.00 93.62 187 MET A C 1
ATOM 1452 O O . MET A 1 187 ? -8.199 8.052 15.370 1.00 93.62 187 MET A O 1
ATOM 1456 N N . GLN A 1 188 ? -9.985 7.368 14.185 1.00 91.31 188 GLN A N 1
ATOM 1457 C CA . GLN A 1 188 ? -11.027 7.855 15.073 1.00 91.31 188 GLN A CA 1
ATOM 1458 C C . GLN A 1 188 ? -11.980 6.701 15.381 1.00 91.31 188 GLN A C 1
ATOM 1460 O O . GLN A 1 188 ? -12.389 5.954 14.495 1.00 91.31 188 GLN A O 1
ATOM 1465 N N . PHE A 1 189 ? -12.315 6.556 16.657 1.00 90.00 189 PHE A N 1
ATOM 1466 C CA . PHE A 1 189 ? -13.306 5.601 17.128 1.00 90.00 189 PHE A CA 1
ATOM 1467 C C . PHE A 1 189 ? -14.364 6.373 17.892 1.00 90.00 189 PHE A C 1
ATOM 1469 O O . PHE A 1 189 ? -14.048 7.109 18.830 1.00 90.00 189 PHE A O 1
ATOM 1476 N N . HIS A 1 190 ? -15.608 6.218 17.472 1.00 87.38 190 HIS A N 1
ATOM 1477 C CA . HIS A 1 190 ? -16.746 6.816 18.133 1.00 87.38 190 HIS A CA 1
ATOM 1478 C C . HIS A 1 190 ? -17.610 5.701 18.697 1.00 87.38 190 HIS A C 1
ATOM 1480 O O . HIS A 1 190 ? -18.082 4.847 17.954 1.00 87.38 190 HIS A O 1
ATOM 1486 N N . GLN A 1 191 ? -17.874 5.753 19.997 1.00 86.75 191 GLN A N 1
ATOM 1487 C CA . GLN A 1 191 ? -18.767 4.822 20.667 1.00 86.75 191 GLN A CA 1
ATOM 1488 C C . GLN A 1 191 ? -19.805 5.609 21.472 1.00 86.75 191 GLN A C 1
ATOM 1490 O O . GLN A 1 191 ? -19.432 6.473 22.275 1.00 86.75 191 GLN A O 1
ATOM 149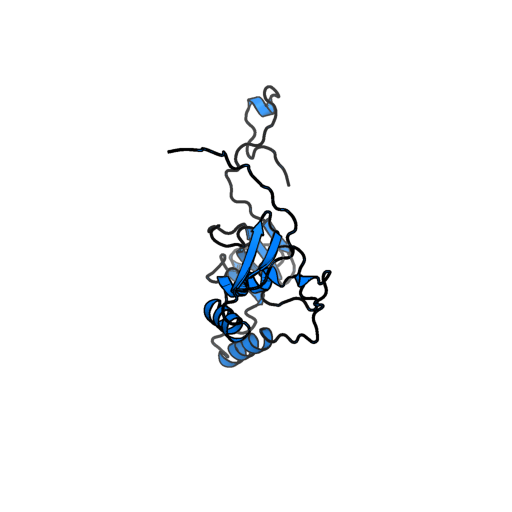5 N N . PRO A 1 192 ? -21.104 5.325 21.289 1.00 82.50 192 PRO A N 1
ATOM 1496 C CA . PRO A 1 192 ? -22.153 5.906 22.109 1.00 82.50 192 PRO A CA 1
ATOM 1497 C C . PRO A 1 192 ? -21.887 5.640 23.594 1.00 82.50 192 PRO A C 1
ATOM 1499 O O . PRO A 1 192 ? -21.600 4.516 23.996 1.00 82.50 192 PRO A O 1
ATOM 1502 N N . GLY A 1 193 ? -21.970 6.683 24.419 1.00 79.62 193 GLY A N 1
ATOM 1503 C CA . GLY A 1 193 ? -21.767 6.569 25.866 1.00 79.62 193 GLY A CA 1
ATOM 1504 C C . GLY A 1 193 ? -20.308 6.614 26.334 1.00 79.62 193 GLY A C 1
ATOM 1505 O O . GLY A 1 193 ? -20.083 6.646 27.544 1.00 79.62 193 GLY A O 1
ATOM 1506 N N . LEU A 1 194 ? -19.318 6.697 25.432 1.00 72.38 194 LEU A N 1
ATOM 1507 C CA . LEU A 1 194 ? -17.949 7.030 25.829 1.00 72.38 194 LEU A CA 1
ATOM 1508 C C . LEU A 1 194 ? -17.861 8.533 26.123 1.00 72.38 194 LEU A C 1
ATOM 1510 O O . LEU A 1 194 ? -17.835 9.370 25.221 1.00 72.38 194 LEU A O 1
ATOM 1514 N N . LEU A 1 195 ? -17.820 8.889 27.406 1.00 58.88 195 LEU A N 1
ATOM 1515 C CA . LEU A 1 195 ? -17.485 10.246 27.823 1.00 58.88 195 LEU A CA 1
ATOM 1516 C C . LEU A 1 195 ? -15.995 10.468 27.532 1.00 58.88 195 LEU A C 1
ATOM 1518 O O . LEU A 1 195 ? -15.132 9.942 28.235 1.00 58.88 195 LEU A O 1
ATOM 1522 N N . LEU A 1 196 ? -15.685 11.225 26.476 1.00 55.62 196 LEU A N 1
ATOM 1523 C CA . LEU A 1 196 ? -14.335 11.743 26.250 1.00 55.62 196 LEU A CA 1
ATOM 1524 C C . LEU A 1 196 ? -13.868 12.472 27.524 1.00 55.62 196 LEU A C 1
ATOM 1526 O O . LEU A 1 196 ? -14.584 13.360 27.997 1.00 55.62 196 LEU A O 1
ATOM 1530 N N . PRO A 1 197 ? -12.673 12.176 28.071 1.00 39.03 197 PRO A N 1
ATOM 1531 C CA . PRO A 1 197 ? -12.035 13.087 29.006 1.00 39.03 197 PRO A CA 1
ATOM 1532 C C . PRO A 1 197 ? -11.819 14.399 28.253 1.00 39.03 197 PRO A C 1
ATOM 1534 O O . PRO A 1 197 ? -11.124 14.436 27.238 1.00 39.03 197 PRO A O 1
ATOM 1537 N N . SER A 1 198 ? -12.476 15.463 28.703 1.00 37.06 198 SER A N 1
ATOM 1538 C CA . SER A 1 198 ? -12.450 16.768 28.056 1.00 37.06 198 SER A CA 1
ATOM 1539 C C . SER A 1 198 ? -11.031 17.343 28.054 1.00 37.06 198 SER A C 1
ATOM 1541 O O . SER A 1 198 ? -10.598 17.940 29.040 1.00 37.06 198 SER A O 1
ATOM 1543 N N . SER A 1 199 ? -10.305 17.220 26.948 1.00 39.75 199 SER A N 1
ATOM 1544 C CA . SER A 1 199 ? -9.195 18.116 26.644 1.00 39.75 199 SER A CA 1
ATOM 1545 C C . SER A 1 199 ? -9.671 19.143 25.616 1.00 39.75 199 SER A C 1
ATOM 1547 O O . SER A 1 199 ? -9.866 18.845 24.445 1.00 39.75 199 SER A O 1
ATOM 1549 N N . GLN A 1 200 ? -9.854 20.369 26.119 1.00 32.09 200 GLN A N 1
ATOM 1550 C CA . GLN A 1 200 ? -10.139 21.618 25.400 1.00 32.09 200 GLN A CA 1
ATOM 1551 C C . GLN A 1 200 ? -11.578 21.817 24.891 1.00 32.09 200 GLN A C 1
ATOM 1553 O O . GLN A 1 200 ? -11.894 21.665 23.716 1.00 32.09 200 GLN A O 1
ATOM 1558 N N . GLN A 1 201 ? -12.430 22.313 25.795 1.00 37.94 201 GLN A N 1
ATOM 1559 C CA . GLN A 1 201 ? -13.485 23.257 25.426 1.00 37.94 201 GLN A CA 1
ATOM 1560 C C . GLN A 1 201 ? -12.828 24.581 25.010 1.00 37.94 201 GLN A C 1
ATOM 1562 O O . GLN A 1 201 ? -12.292 25.298 25.855 1.00 37.94 201 GLN A O 1
ATOM 1567 N N . SER A 1 202 ? -12.905 24.947 23.735 1.00 31.45 202 SER A N 1
ATOM 1568 C CA . SER A 1 202 ? -12.992 26.357 23.365 1.00 31.45 202 SER A CA 1
ATOM 1569 C C . SER A 1 202 ? -14.468 26.746 23.421 1.00 31.45 202 SER A C 1
ATOM 1571 O O . SER A 1 202 ? -15.258 26.443 22.532 1.00 31.45 202 SER A O 1
ATOM 1573 N N . PHE A 1 203 ? -14.854 27.392 24.519 1.00 35.22 203 PHE A N 1
ATOM 1574 C CA . PHE A 1 203 ? -16.069 28.199 24.567 1.00 35.22 203 PHE A CA 1
ATOM 1575 C C . PHE A 1 203 ? -15.994 29.292 23.489 1.00 35.22 203 PHE A C 1
ATOM 1577 O O . PHE A 1 203 ? -14.975 29.982 23.396 1.00 35.22 203 PHE A O 1
ATOM 1584 N N . PRO A 1 204 ? -17.109 29.577 22.802 1.00 37.75 204 PRO A N 1
ATOM 1585 C CA . PRO A 1 204 ? -17.499 30.958 22.609 1.00 37.75 204 PRO A CA 1
ATOM 1586 C C . PRO A 1 204 ? -18.779 31.261 23.390 1.00 37.75 204 PRO A C 1
ATOM 1588 O O . PRO A 1 204 ? -19.747 30.506 23.403 1.00 37.75 204 PRO A O 1
ATOM 1591 N N . MET A 1 205 ? -18.695 32.398 24.071 1.00 32.16 205 MET A N 1
ATOM 1592 C CA . MET A 1 205 ? -19.695 33.104 24.860 1.00 32.16 205 MET A CA 1
ATOM 1593 C C . MET A 1 205 ? -21.142 32.974 24.369 1.00 32.16 205 MET A C 1
ATOM 1595 O O . MET A 1 205 ? -21.458 33.263 23.217 1.00 32.16 205 MET A O 1
ATOM 1599 N N . ALA A 1 206 ? -22.036 32.693 25.316 1.00 31.80 206 ALA A N 1
ATOM 1600 C CA . ALA A 1 206 ? -23.432 33.092 25.220 1.00 31.80 206 ALA A CA 1
ATOM 1601 C C . ALA A 1 206 ? -23.544 34.629 25.260 1.00 31.80 206 ALA A C 1
ATOM 1603 O O . ALA A 1 206 ? -22.941 35.249 26.140 1.00 31.80 206 ALA A O 1
ATOM 1604 N N . PRO A 1 207 ? -24.378 35.261 24.421 1.00 35.16 207 PRO A N 1
ATOM 1605 C CA . PRO A 1 207 ? -25.057 36.474 24.816 1.00 35.16 207 PRO A CA 1
ATOM 1606 C C . PRO A 1 207 ? -26.324 36.090 25.582 1.00 35.16 207 PRO A C 1
ATOM 1608 O O . PRO A 1 207 ? -27.259 35.485 25.061 1.00 35.16 207 PRO A O 1
ATOM 1611 N N . CYS A 1 208 ? -26.318 36.464 26.855 1.00 34.06 208 CYS A N 1
ATOM 1612 C CA . CYS A 1 208 ? -27.506 36.674 27.658 1.00 34.06 208 CYS A CA 1
ATOM 1613 C C . CYS A 1 208 ? -28.433 37.666 26.930 1.00 34.06 208 CYS A C 1
ATOM 1615 O O . CYS A 1 208 ? -27.998 38.776 26.625 1.00 34.06 208 CYS A O 1
ATOM 1617 N N . VAL A 1 209 ? -29.691 37.298 26.677 1.00 37.00 209 VAL A N 1
ATOM 1618 C CA . VAL A 1 209 ? -30.770 38.278 26.493 1.00 37.00 209 VAL A CA 1
ATOM 1619 C C . VAL A 1 209 ? -31.967 37.842 27.328 1.00 37.00 209 VAL A C 1
ATOM 1621 O O . VAL A 1 209 ? -32.586 36.806 27.101 1.00 37.00 209 VAL A O 1
ATOM 1624 N N . THR A 1 210 ? -32.223 38.663 28.336 1.00 40.38 210 THR A N 1
ATOM 1625 C CA . THR A 1 210 ? -33.347 38.660 29.267 1.00 40.38 210 THR A CA 1
ATOM 1626 C C . THR A 1 210 ? -34.608 39.249 28.614 1.00 40.38 210 THR A C 1
ATOM 1628 O O . THR A 1 210 ? -34.501 40.225 27.876 1.00 40.38 210 THR A O 1
ATOM 1631 N N . SER A 1 211 ? -35.781 38.745 29.034 1.00 35.53 211 SER A N 1
ATOM 1632 C CA . SER A 1 211 ? -37.144 39.341 28.977 1.00 35.53 211 SER A CA 1
ATOM 1633 C C . SER A 1 211 ? -37.805 39.504 27.593 1.00 35.53 211 SER A C 1
ATOM 1635 O O . SER A 1 211 ? -37.130 39.838 26.628 1.00 35.53 211 SER A O 1
ATOM 1637 N N . CYS A 1 212 ? -39.112 39.286 27.399 1.00 38.69 212 CYS A N 1
ATOM 1638 C CA . CYS A 1 212 ? -40.275 39.215 28.301 1.00 38.69 212 CYS A CA 1
ATOM 1639 C C . CYS A 1 212 ? -41.172 38.010 27.982 1.00 38.69 212 CYS A C 1
ATOM 1641 O O . CYS A 1 212 ? -41.154 37.560 26.816 1.00 38.69 212 CYS A O 1
#

Foldseek 3Di:
DDQFDPDQDPCCVVVVDPGGHDPDDDFDKDKDWAFDPQKIKIWIWGFDPDCPALQRVETFTQKIWMFGHRDDDPVRTDDMDRSDPDRVDDPVLCPDDCVVPVPVNVVVVVVVLDDDADDEDPDPPQLLQDWDQQYADSYQDNHRNCVQNPLSNCCPPNVNVVVQVVVCVVAPPKGWDWDHDPRIIGIDIDHPPPDPPDDDDPDDDDDDDDDD

pLDDT: mean 78.43, std 16.31, range [31.45, 95.62]